Protein AF-N8WQL7-F1 (afdb_monomer_lite)

Sequence (227 aa):
MISFDLIHLNEQVYQLQEITFNGAIKVSMVDVALNEKRITVFLNEVLNGIYDTLKMTVQERYLLLIKYLEGQGQTLIATDSAIDYSGYYSIAELSRTSETSYCAVYQLTGYDAEFLEKRCTSIAEWIACMMAIQMEYVDGRLPERPTIDEPESYEERFIARLELIKAMPLTEFNEVYEDYIALSHGLQNVVYTMVSDNGIVLRGTDDAPCRFRPSTALSGIFKDLET

Organism: NCBI:txid1217675

Structure (mmCIF, N/CA/C/O backbone):
data_AF-N8WQL7-F1
#
_entry.id   AF-N8WQL7-F1
#
loop_
_atom_site.group_PDB
_atom_site.id
_atom_site.type_symbol
_atom_site.label_atom_id
_atom_site.label_alt_id
_atom_site.label_comp_id
_atom_site.label_asym_id
_atom_site.label_entity_id
_atom_site.label_seq_id
_atom_site.pdbx_PDB_ins_code
_atom_site.Cartn_x
_atom_site.Cartn_y
_atom_site.Cartn_z
_atom_site.occupancy
_atom_site.B_iso_or_equiv
_atom_site.auth_seq_id
_atom_site.auth_comp_id
_atom_site.auth_asym_id
_atom_site.auth_atom_id
_atom_site.pdbx_PDB_model_num
ATOM 1 N N . MET A 1 1 ? -16.970 7.931 25.243 1.00 68.25 1 MET A N 1
ATOM 2 C CA . MET A 1 1 ? -16.910 8.250 23.811 1.00 68.25 1 MET A CA 1
ATOM 3 C C . MET A 1 1 ? -15.547 8.838 23.562 1.00 68.25 1 MET A C 1
ATOM 5 O O . MET A 1 1 ? -15.209 9.833 24.198 1.00 68.25 1 MET A O 1
ATOM 9 N N . ILE A 1 2 ? -14.753 8.152 22.757 1.00 79.94 2 ILE A N 1
ATOM 10 C CA . ILE A 1 2 ? -13.401 8.574 22.403 1.00 79.94 2 ILE A CA 1
ATOM 11 C C . ILE A 1 2 ? -13.529 9.729 21.412 1.00 79.94 2 ILE A C 1
ATOM 13 O O . ILE A 1 2 ? -14.303 9.646 20.460 1.00 79.94 2 ILE A O 1
ATOM 17 N N . SER A 1 3 ? -12.814 10.820 21.669 1.00 83.88 3 SER A N 1
ATOM 18 C CA . SER A 1 3 ? -12.712 11.943 20.739 1.00 83.88 3 SER A CA 1
ATOM 19 C C . SER A 1 3 ? -11.371 11.858 20.031 1.00 83.88 3 SER A C 1
ATOM 21 O O . SER A 1 3 ? -10.357 11.624 20.683 1.00 83.88 3 SER A O 1
ATOM 23 N N . PHE A 1 4 ? -11.371 12.067 18.719 1.00 90.25 4 PHE A N 1
ATOM 24 C CA . PHE A 1 4 ? -10.160 12.091 17.905 1.00 90.25 4 PHE A CA 1
ATOM 25 C C . PHE A 1 4 ? -9.923 13.505 17.389 1.00 90.25 4 PHE A C 1
ATOM 27 O O . PHE A 1 4 ? -10.863 14.154 16.920 1.00 90.25 4 PHE A O 1
ATOM 34 N N . ASP A 1 5 ? -8.674 13.958 17.463 1.00 90.88 5 ASP A N 1
ATOM 35 C CA . ASP A 1 5 ? -8.253 15.223 16.869 1.00 90.88 5 ASP A CA 1
ATOM 36 C C . ASP A 1 5 ? -8.331 15.165 15.336 1.00 90.88 5 ASP A C 1
ATOM 38 O O . ASP A 1 5 ? -8.258 14.092 14.727 1.00 90.88 5 ASP A O 1
ATOM 42 N N . LEU A 1 6 ? -8.466 16.335 14.705 1.00 93.75 6 LEU A N 1
ATOM 43 C CA . LEU A 1 6 ? -8.397 16.454 13.250 1.00 93.75 6 LEU A CA 1
ATOM 44 C C . LEU A 1 6 ? -6.989 16.107 12.761 1.00 93.75 6 LEU A C 1
ATOM 46 O O . LEU A 1 6 ? -5.992 16.620 13.271 1.00 93.75 6 LEU A O 1
ATOM 50 N N . ILE A 1 7 ? -6.916 15.268 11.732 1.00 94.44 7 ILE A N 1
ATOM 51 C CA . ILE A 1 7 ? -5.654 14.864 11.115 1.00 94.44 7 ILE A CA 1
ATOM 52 C C . ILE A 1 7 ? -5.536 15.585 9.780 1.00 94.44 7 ILE A C 1
ATOM 54 O O . ILE A 1 7 ? -6.324 15.355 8.863 1.00 94.44 7 ILE A O 1
ATOM 58 N N . HIS A 1 8 ? -4.538 16.454 9.680 1.00 93.06 8 HIS A N 1
ATOM 59 C CA . HIS A 1 8 ? -4.234 17.206 8.471 1.00 93.06 8 HIS A CA 1
ATOM 60 C C . HIS A 1 8 ? -3.126 16.499 7.696 1.00 93.06 8 HIS A C 1
ATOM 62 O O . HIS A 1 8 ? -2.057 16.242 8.251 1.00 93.06 8 HIS A O 1
ATOM 68 N N . LEU A 1 9 ? -3.372 16.206 6.421 1.00 92.44 9 LEU A N 1
ATOM 69 C CA . LEU A 1 9 ? -2.352 15.678 5.526 1.00 92.44 9 LEU A CA 1
ATOM 70 C C . LEU A 1 9 ? -2.516 16.281 4.133 1.00 92.44 9 LEU A C 1
ATOM 72 O O . LEU A 1 9 ? -3.509 16.035 3.445 1.00 92.44 9 LEU A O 1
ATOM 76 N N . ASN A 1 10 ? -1.525 17.073 3.726 1.00 90.19 10 ASN A N 1
ATOM 77 C CA . ASN A 1 10 ? -1.613 17.960 2.568 1.00 90.19 10 ASN A CA 1
ATOM 78 C C . ASN A 1 10 ? -2.915 18.792 2.635 1.00 90.19 10 ASN A C 1
ATOM 80 O O . ASN A 1 10 ? -3.175 19.457 3.635 1.00 90.19 10 ASN A O 1
ATOM 84 N N . GLU A 1 11 ? -3.747 18.736 1.593 1.00 89.12 11 GLU A N 1
ATOM 85 C CA . GLU A 1 11 ? -5.027 19.452 1.507 1.00 89.12 11 GLU A CA 1
ATOM 86 C C . GLU A 1 11 ? -6.201 18.693 2.150 1.00 89.12 11 GLU A C 1
ATOM 88 O O . GLU A 1 11 ? -7.308 19.226 2.228 1.00 89.12 11 GLU A O 1
ATOM 93 N N . GLN A 1 12 ? -5.986 17.454 2.606 1.00 91.56 12 GLN A N 1
ATOM 94 C CA . GLN A 1 12 ? -7.038 16.622 3.186 1.00 91.56 12 GLN A CA 1
ATOM 95 C C . GLN A 1 12 ? -7.110 16.761 4.706 1.00 91.56 12 GLN A C 1
ATOM 97 O O . GLN A 1 12 ? -6.095 16.869 5.401 1.00 91.56 12 GLN A O 1
ATOM 102 N N . VAL A 1 13 ? -8.339 16.721 5.222 1.00 94.19 13 VAL A N 1
ATOM 103 C CA . VAL A 1 13 ? -8.630 16.783 6.657 1.00 94.19 13 VAL A CA 1
ATOM 104 C C . VAL A 1 13 ? -9.479 15.583 7.050 1.00 94.19 13 VAL A C 1
ATOM 106 O O . VAL A 1 13 ? -10.649 15.473 6.680 1.00 94.19 13 VAL A O 1
ATOM 109 N N . TYR A 1 14 ? -8.898 14.685 7.834 1.00 95.31 14 TYR A N 1
ATOM 110 C CA . TYR A 1 14 ? -9.568 13.481 8.302 1.00 95.31 14 TYR A CA 1
ATOM 111 C C . TYR A 1 14 ? -10.107 13.686 9.718 1.00 95.31 14 TYR A C 1
ATOM 113 O O . TYR A 1 14 ? -9.395 14.140 10.613 1.00 95.31 14 TYR A O 1
ATOM 121 N N . GLN A 1 15 ? -11.367 13.304 9.924 1.00 95.19 15 GLN A N 1
ATOM 122 C CA . GLN A 1 15 ? -11.997 13.219 11.238 1.00 95.19 15 GLN A CA 1
ATOM 123 C C . GLN A 1 15 ? -12.336 11.756 11.510 1.00 95.19 15 GLN A C 1
ATOM 125 O O . GLN A 1 15 ? -13.266 11.212 10.913 1.00 95.19 15 GLN A O 1
ATOM 130 N N . LEU A 1 16 ? -11.584 11.131 12.412 1.00 95.06 16 LEU A N 1
ATOM 131 C CA . LEU A 1 16 ? -11.853 9.764 12.851 1.00 95.06 16 LEU A CA 1
ATOM 132 C C . LEU A 1 16 ? -13.020 9.730 13.841 1.00 95.06 16 LEU A C 1
ATOM 134 O O . LEU A 1 16 ? -13.280 10.702 14.561 1.00 95.06 16 LEU A O 1
ATOM 138 N N . GLN A 1 17 ? -13.698 8.587 13.887 1.00 93.31 17 GLN A N 1
ATOM 139 C CA . GLN A 1 17 ? -14.764 8.290 14.838 1.00 93.31 17 GLN A CA 1
ATOM 140 C C . GLN A 1 17 ? -14.535 6.944 15.510 1.00 93.31 17 GLN A C 1
ATOM 142 O O . GLN A 1 17 ? -13.926 6.045 14.935 1.00 93.31 17 GLN A O 1
ATOM 147 N N . GLU A 1 18 ? -15.043 6.806 16.734 1.00 92.00 18 GLU A N 1
ATOM 148 C CA . GLU A 1 18 ? -14.962 5.558 17.487 1.00 92.00 18 GLU A CA 1
ATOM 149 C C . GLU A 1 18 ? -15.685 4.440 16.727 1.00 92.00 18 GLU A C 1
ATOM 151 O O . GLU A 1 18 ? -16.844 4.590 16.331 1.00 92.00 18 GLU A O 1
ATOM 156 N N . ILE A 1 19 ? -14.994 3.315 16.516 1.00 91.88 19 ILE A N 1
ATOM 157 C CA . ILE A 1 19 ? -15.570 2.179 15.802 1.00 91.88 19 ILE A CA 1
ATOM 158 C C . ILE A 1 19 ? -16.807 1.655 16.540 1.00 91.88 19 ILE A C 1
ATOM 160 O O . ILE A 1 19 ? -16.814 1.461 17.757 1.00 91.88 19 ILE A O 1
ATOM 164 N N . THR A 1 20 ? -17.877 1.394 15.793 1.00 91.81 20 THR A N 1
ATOM 165 C CA . THR A 1 20 ? -19.091 0.803 16.365 1.00 91.81 20 THR A CA 1
ATOM 166 C C . THR A 1 20 ? -18.912 -0.695 16.612 1.00 91.81 20 THR A C 1
ATOM 168 O O . THR A 1 20 ? -18.085 -1.347 15.978 1.00 91.81 20 THR A O 1
ATOM 171 N N . PHE A 1 21 ? -19.757 -1.285 17.462 1.00 89.62 21 PHE A N 1
ATOM 172 C CA . PHE A 1 21 ? -19.799 -2.741 17.651 1.00 89.62 21 PHE A CA 1
ATOM 173 C C . PHE A 1 21 ? -19.983 -3.504 16.326 1.00 89.62 21 PHE A C 1
ATOM 175 O O . PHE A 1 21 ? -19.289 -4.481 16.066 1.00 89.62 21 PHE A O 1
ATOM 182 N N . ASN A 1 22 ? -20.885 -3.032 15.458 1.00 91.81 22 ASN A N 1
ATOM 183 C CA . ASN A 1 22 ? -21.108 -3.642 14.146 1.00 91.81 22 ASN A CA 1
ATOM 184 C C . ASN A 1 22 ? -19.887 -3.485 13.223 1.00 91.81 22 ASN A C 1
ATOM 186 O O . ASN A 1 22 ? -19.546 -4.412 12.494 1.00 91.81 22 ASN A O 1
ATOM 190 N N . GLY A 1 23 ? -19.212 -2.333 13.277 1.00 92.50 23 GLY A N 1
ATOM 191 C CA . GLY A 1 23 ? -17.964 -2.109 12.551 1.00 92.50 23 GLY A CA 1
ATOM 192 C C . GLY A 1 23 ? -16.857 -3.056 13.007 1.00 92.50 23 GLY A C 1
ATOM 193 O O . GLY A 1 23 ? -16.220 -3.702 12.180 1.00 92.50 23 GLY A O 1
ATOM 194 N N . ALA A 1 24 ? -16.699 -3.227 14.321 1.00 91.44 24 ALA A N 1
ATOM 195 C CA . ALA A 1 24 ? -15.749 -4.171 14.896 1.00 91.44 24 ALA A CA 1
ATOM 196 C C . ALA A 1 24 ? -16.019 -5.617 14.439 1.00 91.44 24 ALA A C 1
ATOM 198 O O . ALA A 1 24 ? -15.082 -6.293 14.025 1.00 91.44 24 ALA A O 1
ATOM 199 N N . ILE A 1 25 ? -17.286 -6.064 14.392 1.00 91.00 25 ILE A N 1
ATOM 200 C CA . ILE A 1 25 ? -17.644 -7.384 13.831 1.00 91.00 25 ILE A CA 1
ATOM 201 C C . ILE A 1 25 ? -17.158 -7.516 12.384 1.00 91.00 25 ILE A C 1
ATOM 203 O O . ILE A 1 25 ? -16.520 -8.511 12.044 1.00 91.00 25 ILE A O 1
ATOM 207 N N . LYS A 1 26 ? -17.437 -6.525 11.526 1.00 93.75 26 LYS A N 1
ATOM 208 C CA . LYS A 1 26 ? -17.026 -6.572 10.113 1.00 93.75 26 LYS A CA 1
ATOM 209 C C . LYS A 1 26 ? -15.5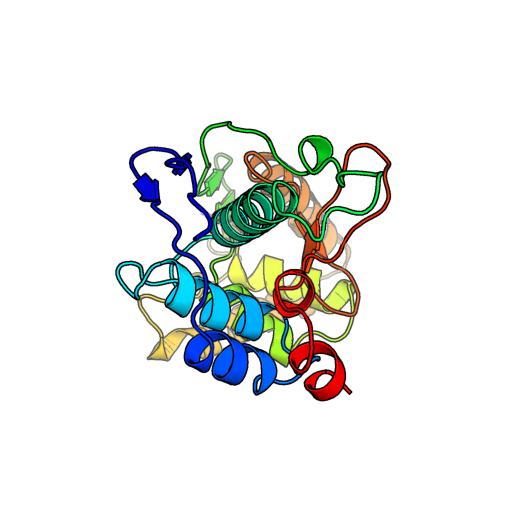12 -6.692 9.965 1.00 93.75 26 LYS A C 1
ATOM 211 O O . LYS A 1 26 ? -15.058 -7.459 9.122 1.00 93.75 26 LYS A O 1
ATOM 216 N N . VAL A 1 27 ? -14.749 -5.955 10.776 1.00 93.31 27 VAL A N 1
ATOM 217 C CA . VAL A 1 27 ? -13.280 -6.015 10.782 1.00 93.31 27 VAL A CA 1
ATOM 218 C C . VAL A 1 27 ? -12.800 -7.402 11.214 1.00 93.31 27 VAL A C 1
ATOM 220 O O . VAL A 1 27 ? -11.981 -7.997 10.515 1.00 93.31 27 VAL A O 1
ATOM 223 N N . SER A 1 28 ? -13.340 -7.948 12.308 1.00 88.88 28 SER A N 1
ATOM 224 C CA . SER A 1 28 ? -12.965 -9.276 12.817 1.00 88.88 28 SER A CA 1
ATOM 225 C C . SER A 1 28 ? -13.307 -10.417 11.852 1.00 88.88 28 SER A C 1
ATOM 227 O O . SER A 1 28 ? -12.601 -11.418 11.826 1.00 88.88 28 SER A O 1
ATOM 229 N N . MET A 1 29 ? -14.355 -10.274 11.032 1.00 91.50 29 MET A N 1
ATOM 230 C CA . MET A 1 29 ? -14.748 -11.282 10.036 1.00 91.50 29 MET A CA 1
ATOM 231 C C . MET A 1 29 ? -13.808 -11.373 8.824 1.00 91.50 29 MET A C 1
ATOM 233 O O . MET A 1 29 ? -13.910 -12.324 8.046 1.00 91.50 29 MET A O 1
ATOM 237 N N . VAL A 1 30 ? -12.927 -10.394 8.608 1.00 93.19 30 VAL A N 1
ATOM 238 C CA . VAL A 1 30 ? -11.920 -10.483 7.544 1.00 93.19 30 VAL A CA 1
ATOM 239 C C . VAL A 1 30 ? -10.828 -11.455 7.983 1.00 93.19 30 VAL A C 1
ATOM 241 O O . VAL A 1 30 ? -10.384 -11.390 9.122 1.00 93.19 30 VAL A O 1
ATOM 244 N N . ASP A 1 31 ? -10.354 -12.317 7.086 1.00 91.56 31 ASP A N 1
ATOM 245 C CA . ASP A 1 31 ? -9.261 -13.264 7.352 1.00 91.56 31 ASP A CA 1
ATOM 246 C C . ASP A 1 31 ? -8.027 -12.578 7.985 1.00 91.56 31 ASP A C 1
ATOM 248 O O . ASP A 1 31 ? -7.638 -11.483 7.572 1.00 91.56 31 ASP A O 1
ATOM 252 N N . VAL A 1 32 ? -7.420 -13.213 8.997 1.00 87.06 32 VAL A N 1
ATOM 253 C CA . VAL A 1 32 ? -6.206 -12.741 9.696 1.00 87.06 32 VAL A CA 1
ATOM 254 C C . VAL A 1 32 ? -5.001 -12.594 8.773 1.00 87.06 32 VAL A C 1
ATOM 256 O O . VAL A 1 32 ? -4.139 -11.755 9.039 1.00 87.06 32 VAL A O 1
ATOM 259 N N . ALA A 1 33 ? -4.952 -13.375 7.695 1.00 89.94 33 ALA A N 1
ATOM 260 C CA . ALA A 1 33 ? -3.914 -13.293 6.679 1.00 89.94 33 ALA A CA 1
ATOM 261 C C . ALA A 1 33 ? -4.081 -12.074 5.755 1.00 89.94 33 ALA A C 1
ATOM 263 O O . ALA A 1 33 ? -3.139 -11.725 5.052 1.00 89.94 33 ALA A O 1
ATOM 264 N N . LEU A 1 34 ? -5.254 -11.423 5.760 1.00 94.00 34 LEU A N 1
ATOM 265 C CA . LEU A 1 34 ? -5.575 -10.281 4.901 1.00 94.00 34 LEU A CA 1
ATOM 266 C C . LEU A 1 34 ? -5.583 -8.961 5.694 1.00 94.00 34 LEU A C 1
ATOM 268 O O . LEU A 1 34 ? -6.627 -8.328 5.893 1.00 94.00 34 LEU A O 1
ATOM 272 N N . ASN A 1 35 ? -4.417 -8.561 6.199 1.00 95.12 35 ASN A N 1
ATOM 273 C CA . ASN A 1 35 ? -4.228 -7.344 6.980 1.00 95.12 35 ASN A CA 1
ATOM 274 C C . ASN A 1 35 ? -4.533 -6.061 6.192 1.00 95.12 35 ASN A C 1
ATOM 276 O O . ASN A 1 35 ? -5.187 -5.172 6.733 1.00 95.12 35 ASN A O 1
ATOM 280 N N . GLU A 1 36 ? -4.119 -5.951 4.932 1.00 97.56 36 GLU A N 1
ATOM 281 C CA . GLU A 1 36 ? -4.424 -4.780 4.103 1.00 97.56 36 GLU A CA 1
ATOM 282 C C . GLU A 1 36 ? -5.927 -4.646 3.893 1.00 97.56 36 GLU A C 1
ATOM 284 O O . GLU A 1 36 ? -6.483 -3.561 4.070 1.00 97.56 36 GLU A O 1
ATOM 289 N N . LYS A 1 37 ? -6.619 -5.762 3.646 1.00 97.31 37 LYS A N 1
ATOM 290 C CA . LYS A 1 37 ? -8.085 -5.760 3.566 1.00 97.31 37 LYS A CA 1
ATOM 291 C C . LYS A 1 37 ? -8.734 -5.381 4.898 1.00 97.31 37 LYS A C 1
ATOM 293 O O . LYS A 1 37 ? -9.717 -4.637 4.917 1.00 97.31 37 LYS A O 1
ATOM 298 N N . ARG A 1 38 ? -8.194 -5.857 6.025 1.00 95.94 38 ARG A N 1
ATOM 299 C CA . ARG A 1 38 ? -8.648 -5.455 7.368 1.00 95.94 38 ARG A CA 1
ATOM 300 C C . ARG A 1 38 ? -8.508 -3.953 7.574 1.00 95.94 38 ARG A C 1
ATOM 302 O O . ARG A 1 38 ? -9.438 -3.346 8.095 1.00 95.94 38 ARG A O 1
ATOM 309 N N . ILE A 1 39 ? -7.389 -3.356 7.157 1.00 97.38 39 ILE A N 1
ATOM 310 C CA . ILE A 1 39 ? -7.161 -1.907 7.251 1.00 97.38 39 ILE A CA 1
ATOM 311 C C . ILE A 1 39 ? -8.210 -1.153 6.432 1.00 97.38 39 ILE A C 1
ATOM 313 O O . ILE A 1 39 ? -8.807 -0.213 6.945 1.00 97.38 39 ILE A O 1
ATOM 317 N N . THR A 1 40 ? -8.507 -1.589 5.206 1.00 97.75 40 THR A N 1
ATOM 318 C CA . THR A 1 40 ? -9.560 -0.978 4.375 1.00 97.75 40 THR A CA 1
ATOM 319 C C . THR A 1 40 ? -10.927 -1.032 5.055 1.00 97.75 40 THR A C 1
ATOM 321 O O . THR A 1 40 ? -11.594 -0.005 5.185 1.00 97.75 40 THR A O 1
ATOM 324 N N . VAL A 1 41 ? -11.348 -2.211 5.532 1.00 97.00 41 VAL A N 1
ATOM 325 C CA . VAL A 1 41 ? -12.640 -2.371 6.224 1.00 97.00 41 VAL A CA 1
ATOM 326 C C . VAL A 1 41 ? -12.688 -1.510 7.482 1.00 97.00 41 VAL A C 1
ATOM 328 O O . VAL A 1 41 ? -13.675 -0.818 7.707 1.00 97.00 41 VAL A O 1
ATOM 331 N N . PHE A 1 42 ? -11.613 -1.495 8.266 1.00 96.81 42 PHE A N 1
ATOM 332 C CA . PHE A 1 42 ? -11.507 -0.671 9.463 1.00 96.81 42 PHE A CA 1
ATOM 333 C C . PHE A 1 42 ? -11.640 0.822 9.151 1.00 96.81 42 PHE A C 1
ATOM 335 O O . PHE A 1 42 ? -12.482 1.496 9.743 1.00 96.81 42 PHE A O 1
ATOM 342 N N . LEU A 1 43 ? -10.857 1.330 8.194 1.00 97.81 43 LEU A N 1
ATOM 343 C CA . LEU A 1 43 ? -10.875 2.741 7.809 1.00 97.81 43 LEU A CA 1
ATOM 344 C C . LEU A 1 43 ? -12.238 3.166 7.263 1.00 97.81 43 LEU A C 1
ATOM 346 O O . LEU A 1 43 ? -12.699 4.255 7.592 1.00 97.81 43 LEU A O 1
ATOM 350 N N . ASN A 1 44 ? -12.925 2.301 6.512 1.00 97.00 44 ASN A N 1
ATOM 351 C CA . ASN A 1 44 ? -14.289 2.573 6.055 1.00 97.00 44 ASN A CA 1
ATOM 352 C C . ASN A 1 44 ? -15.265 2.789 7.222 1.00 97.00 44 ASN A C 1
ATOM 354 O O . ASN A 1 44 ? -16.125 3.666 7.134 1.00 97.00 44 ASN A O 1
ATOM 358 N N . GLU A 1 45 ? -15.123 2.035 8.318 1.00 95.44 45 GLU A N 1
ATOM 359 C CA . GLU A 1 45 ? -15.977 2.193 9.500 1.00 95.44 45 GLU A CA 1
ATOM 360 C C . GLU A 1 45 ? -15.627 3.450 10.311 1.00 95.44 45 GLU A C 1
ATOM 362 O O . GLU A 1 45 ? -16.537 4.138 10.762 1.00 95.44 45 GLU A O 1
ATOM 367 N N . VAL A 1 46 ? -14.342 3.788 10.483 1.00 95.44 46 VAL A N 1
ATOM 368 C CA . VAL A 1 46 ? -13.931 4.944 11.316 1.00 95.44 46 VAL A CA 1
ATOM 369 C C . VAL A 1 46 ? -13.950 6.288 10.579 1.00 95.44 46 VAL A C 1
ATOM 371 O O . VAL A 1 46 ? -13.919 7.335 11.223 1.00 95.44 46 VAL A O 1
ATOM 374 N N . LEU A 1 47 ? -14.025 6.275 9.243 1.00 95.81 47 LEU A N 1
ATOM 375 C CA . LEU A 1 47 ? -14.173 7.459 8.382 1.00 95.81 47 LEU A CA 1
ATOM 376 C C . LEU A 1 47 ? -15.604 7.642 7.840 1.00 95.81 47 LEU A C 1
ATOM 378 O O . LEU A 1 47 ? -15.832 8.499 6.983 1.00 95.81 47 LEU A O 1
ATOM 382 N N . ASN A 1 48 ? -16.570 6.834 8.294 1.00 87.69 48 ASN A N 1
ATOM 383 C CA . ASN A 1 48 ? -17.967 6.844 7.834 1.00 87.69 48 ASN A CA 1
ATOM 384 C C . ASN A 1 48 ? -18.158 6.698 6.314 1.00 87.69 48 ASN A C 1
ATOM 386 O O . ASN A 1 48 ? -19.126 7.218 5.757 1.00 87.69 48 ASN A O 1
ATOM 390 N N . GLY A 1 49 ? -17.233 6.031 5.621 1.00 83.75 49 GLY A N 1
ATOM 391 C CA . GLY A 1 49 ? -17.300 5.851 4.168 1.00 83.75 49 GLY A CA 1
ATOM 392 C C . GLY A 1 49 ? -17.268 7.149 3.348 1.00 83.75 49 GLY A C 1
ATOM 393 O O . GLY A 1 49 ? -17.660 7.132 2.185 1.00 83.75 49 GLY A O 1
ATOM 394 N N . ILE A 1 50 ? -16.827 8.271 3.931 1.00 88.50 50 ILE A N 1
ATOM 395 C CA . ILE A 1 50 ? -16.694 9.557 3.219 1.00 88.50 50 ILE A CA 1
ATOM 396 C C . ILE A 1 50 ? -15.573 9.487 2.172 1.00 88.50 50 ILE A C 1
ATOM 398 O O . ILE A 1 50 ? -15.650 10.130 1.126 1.00 88.50 50 ILE A O 1
ATOM 402 N N . TYR A 1 51 ? -14.538 8.699 2.459 1.00 93.31 51 TYR A N 1
ATOM 403 C CA . TYR A 1 51 ? -13.343 8.560 1.638 1.00 93.31 51 TYR A CA 1
ATOM 404 C C . TYR A 1 51 ? -13.294 7.186 0.975 1.00 93.31 51 TYR A C 1
ATOM 406 O O . TYR A 1 51 ? -13.637 6.176 1.590 1.00 93.31 51 TYR A O 1
ATOM 414 N N . ASP A 1 52 ? -12.803 7.147 -0.263 1.00 95.06 52 ASP A N 1
ATOM 415 C CA . ASP A 1 52 ? -12.469 5.897 -0.940 1.00 95.06 52 ASP A CA 1
ATOM 416 C C . ASP A 1 52 ? -11.127 5.371 -0.412 1.00 95.06 52 ASP A C 1
ATOM 418 O O . ASP A 1 52 ? -10.049 5.763 -0.867 1.00 95.06 52 ASP A O 1
ATOM 422 N N . THR A 1 53 ? -11.199 4.488 0.584 1.00 96.75 53 THR A N 1
ATOM 423 C CA . THR A 1 53 ? -10.029 3.928 1.279 1.00 96.75 53 THR A CA 1
ATOM 424 C C . THR A 1 53 ? -9.134 3.066 0.391 1.00 96.75 53 THR A C 1
ATOM 426 O O . THR A 1 53 ? -7.968 2.862 0.734 1.00 96.75 53 THR A O 1
ATOM 429 N N . LEU A 1 54 ? -9.630 2.605 -0.763 1.00 97.31 54 LEU A N 1
ATOM 430 C CA . LEU A 1 54 ? -8.831 1.881 -1.750 1.00 97.31 54 LEU A CA 1
ATOM 431 C C . LEU A 1 54 ? -7.969 2.827 -2.595 1.00 97.31 54 LEU A C 1
ATOM 433 O O . LEU A 1 54 ? -6.885 2.428 -3.015 1.00 97.31 54 LEU A O 1
ATOM 437 N N . LYS A 1 55 ? -8.399 4.080 -2.800 1.00 96.62 55 LYS A N 1
ATOM 438 C CA . LYS A 1 55 ? -7.614 5.119 -3.498 1.00 96.62 55 LYS A CA 1
ATOM 439 C C . LYS A 1 55 ? -6.606 5.838 -2.605 1.00 96.62 55 LYS A C 1
ATOM 441 O O . LYS A 1 55 ? -5.693 6.488 -3.113 1.00 96.62 55 LYS A O 1
ATOM 446 N N . MET A 1 56 ? -6.762 5.742 -1.287 1.00 96.81 56 MET A N 1
ATOM 447 C CA . MET A 1 56 ? -5.796 6.296 -0.337 1.00 96.81 56 MET A CA 1
ATOM 448 C C . MET A 1 56 ? -4.450 5.586 -0.472 1.00 96.81 56 MET A C 1
ATOM 450 O O . MET A 1 56 ? -4.398 4.372 -0.670 1.00 96.81 56 MET A O 1
ATOM 454 N N . THR A 1 57 ? -3.358 6.329 -0.325 1.00 97.06 57 THR A N 1
ATOM 455 C CA . THR A 1 57 ? -2.018 5.745 -0.265 1.00 97.06 57 THR A CA 1
ATOM 456 C C . THR A 1 57 ? -1.874 4.849 0.964 1.00 97.06 57 THR A C 1
ATOM 458 O O . THR A 1 57 ? -2.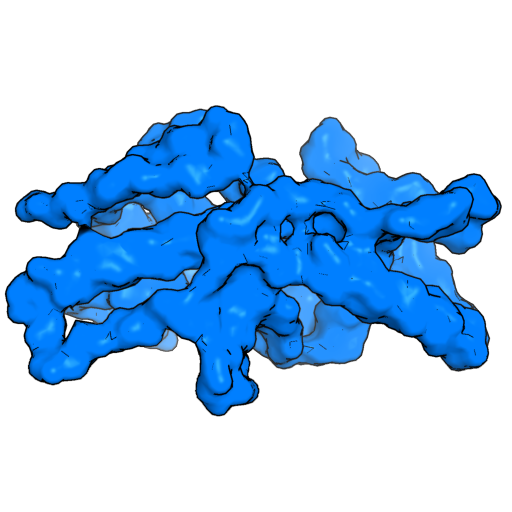526 5.042 1.992 1.00 97.06 57 THR A O 1
ATOM 461 N N . VAL A 1 58 ? -0.975 3.873 0.890 1.00 97.12 58 VAL A N 1
ATOM 462 C CA . VAL A 1 58 ? -0.610 3.034 2.037 1.00 97.12 58 VAL A CA 1
ATOM 463 C C . VAL A 1 58 ? -0.162 3.896 3.224 1.00 97.12 58 VAL A C 1
ATOM 465 O O . VAL A 1 58 ? -0.556 3.629 4.357 1.00 97.12 58 VAL A O 1
ATOM 468 N N . GLN A 1 59 ? 0.584 4.975 2.972 1.00 95.75 59 GLN A N 1
ATOM 469 C CA . GLN A 1 59 ? 1.051 5.866 4.034 1.00 95.75 59 GLN A CA 1
ATOM 470 C C . GLN A 1 59 ? -0.082 6.616 4.735 1.00 95.75 59 GLN A C 1
ATOM 472 O O . GLN A 1 59 ? -0.107 6.667 5.963 1.00 95.75 59 GLN A O 1
ATOM 477 N N . GLU A 1 60 ? -1.050 7.134 3.975 1.00 96.12 60 GLU A N 1
ATOM 478 C CA . GLU A 1 60 ? -2.278 7.723 4.524 1.00 96.12 60 GLU A CA 1
ATOM 479 C C . GLU A 1 60 ? -3.002 6.733 5.437 1.00 96.12 60 GLU A C 1
ATOM 481 O O . GLU A 1 60 ? -3.323 7.046 6.584 1.00 96.12 60 GLU A O 1
ATOM 486 N N . ARG A 1 61 ? -3.224 5.513 4.939 1.00 97.38 61 ARG A N 1
ATOM 487 C CA . ARG A 1 61 ? -3.972 4.467 5.646 1.00 97.38 61 ARG A CA 1
ATOM 488 C C . ARG A 1 61 ? -3.308 4.102 6.976 1.00 97.38 61 ARG A C 1
ATOM 490 O O . ARG A 1 61 ? -3.990 4.008 7.998 1.00 97.38 61 ARG A O 1
ATOM 497 N N . TYR A 1 62 ? -1.985 3.952 6.985 1.00 96.44 62 TYR A N 1
ATOM 498 C CA . TYR A 1 62 ? -1.235 3.644 8.201 1.00 96.44 62 TYR A CA 1
ATOM 499 C C . TYR A 1 62 ? -1.146 4.815 9.179 1.00 96.44 62 TYR A C 1
ATOM 501 O O . TYR A 1 62 ? -1.291 4.585 10.379 1.00 96.44 62 TYR A O 1
ATOM 509 N N . LEU A 1 63 ? -0.977 6.055 8.704 1.00 95.50 63 LEU A N 1
ATOM 510 C CA . LEU A 1 63 ? -1.023 7.234 9.573 1.00 95.50 63 LEU A CA 1
ATOM 511 C C . LEU A 1 63 ? -2.356 7.295 10.329 1.00 95.50 63 LEU A C 1
ATOM 513 O O . LEU A 1 63 ? -2.370 7.484 11.544 1.00 95.50 63 LEU A O 1
ATOM 517 N N . LEU A 1 64 ? -3.475 7.101 9.625 1.00 95.88 64 LEU A N 1
ATOM 518 C CA . LEU A 1 64 ? -4.802 7.121 10.239 1.00 95.88 64 LEU A CA 1
ATOM 519 C C . LEU A 1 64 ? -4.992 5.994 11.257 1.00 95.88 64 LEU A C 1
ATOM 521 O O . LEU A 1 64 ? -5.553 6.231 12.326 1.00 95.88 64 LEU A O 1
ATOM 525 N N . LEU A 1 65 ? -4.493 4.790 10.964 1.00 95.25 65 LEU A N 1
ATOM 526 C CA . LEU A 1 65 ? -4.518 3.682 11.918 1.00 95.25 65 LEU A CA 1
ATOM 527 C C . LEU A 1 65 ? -3.697 4.003 13.176 1.00 95.25 65 LEU A C 1
ATOM 529 O O . LEU A 1 65 ? -4.183 3.794 14.285 1.00 95.25 65 LEU A O 1
ATOM 533 N N . ILE A 1 66 ? -2.486 4.548 13.025 1.00 92.12 66 ILE A N 1
ATOM 534 C CA . ILE A 1 66 ? -1.649 4.964 14.160 1.00 92.12 66 ILE A CA 1
ATOM 535 C C . ILE A 1 66 ? -2.371 6.018 15.004 1.00 92.12 66 ILE A C 1
ATOM 537 O O . ILE A 1 66 ? -2.495 5.853 16.216 1.00 92.12 66 ILE A O 1
ATOM 541 N N . LYS A 1 67 ? -2.902 7.067 14.370 1.00 92.19 67 LYS A N 1
ATOM 542 C CA . LYS A 1 67 ? -3.619 8.154 15.053 1.00 92.19 67 LYS A CA 1
ATOM 543 C C . LYS A 1 67 ? -4.860 7.658 15.791 1.00 92.19 67 LYS A C 1
ATOM 545 O O . LYS A 1 67 ? -5.169 8.139 16.880 1.00 92.19 67 LYS A O 1
ATOM 550 N N . TYR A 1 68 ? -5.546 6.661 15.237 1.00 92.50 68 TYR A N 1
ATOM 551 C CA . TYR A 1 68 ? -6.642 5.999 15.931 1.00 92.50 68 TYR A CA 1
ATOM 552 C C . TYR A 1 68 ? -6.160 5.270 17.198 1.00 92.50 68 TYR A C 1
ATOM 554 O O . TYR A 1 68 ? -6.750 5.421 18.268 1.00 92.50 68 TYR A O 1
ATOM 562 N N . LEU A 1 69 ? -5.078 4.491 17.100 1.00 88.00 69 LEU A N 1
ATOM 563 C CA . LEU A 1 69 ? -4.514 3.757 18.238 1.00 88.00 69 LEU A CA 1
ATOM 564 C C . LEU A 1 69 ? -4.003 4.705 19.338 1.00 88.00 69 LEU A C 1
ATOM 566 O O . LEU A 1 69 ? -4.238 4.448 20.519 1.00 88.00 69 LEU A O 1
ATOM 570 N N . GLU A 1 70 ? -3.377 5.825 18.962 1.00 86.94 70 GLU A N 1
ATOM 571 C CA . GLU A 1 70 ? -2.989 6.903 19.884 1.00 86.94 70 GLU A CA 1
ATOM 572 C C . GLU A 1 70 ? -4.204 7.457 20.648 1.00 86.94 70 GLU A C 1
ATOM 574 O O . GLU A 1 70 ? -4.163 7.580 21.874 1.00 86.94 70 GLU A O 1
ATOM 579 N N . GLY A 1 71 ? -5.310 7.735 19.946 1.00 85.31 71 GLY A N 1
ATOM 580 C CA . GLY A 1 71 ? -6.547 8.233 20.556 1.00 85.31 71 GLY A CA 1
ATOM 581 C C . GLY A 1 71 ? -7.201 7.236 21.521 1.00 85.31 71 GLY A C 1
ATOM 582 O O . GLY A 1 71 ? -7.746 7.631 22.552 1.00 85.31 71 GLY A O 1
ATOM 583 N N . GLN A 1 72 ? -7.103 5.929 21.247 1.00 78.06 72 GLN A N 1
ATOM 584 C CA . GLN A 1 72 ? -7.590 4.896 22.170 1.00 78.06 72 GLN A CA 1
ATOM 585 C C . GLN A 1 72 ? -6.728 4.749 23.427 1.00 78.06 72 GLN A C 1
ATOM 587 O O . GLN A 1 72 ? -7.269 4.487 24.506 1.00 78.06 72 GLN A O 1
ATOM 592 N N . GLY A 1 73 ? -5.411 4.948 23.316 1.00 59.69 73 GLY A N 1
ATOM 593 C CA . GLY A 1 73 ? -4.467 4.893 24.437 1.00 59.69 73 GLY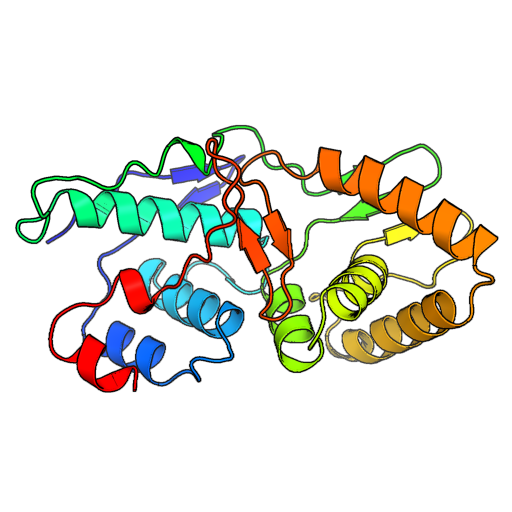 A CA 1
ATOM 594 C C . GLY A 1 73 ? -4.730 5.929 25.539 1.00 59.69 73 GLY A C 1
ATOM 595 O O . GLY A 1 73 ? -4.197 5.798 26.634 1.00 59.69 73 GLY A O 1
ATOM 596 N N . GLN A 1 74 ? -5.587 6.922 25.291 1.00 52.81 74 GLN A N 1
ATOM 597 C CA . GLN A 1 74 ? -6.032 7.901 26.290 1.00 52.81 74 GLN A CA 1
ATOM 598 C C . GLN A 1 74 ? -7.252 7.434 27.116 1.00 52.81 74 GLN A C 1
ATOM 600 O O . GLN A 1 74 ? -7.794 8.199 27.915 1.00 52.81 74 GLN A O 1
ATOM 605 N N . THR A 1 75 ? -7.714 6.190 26.942 1.00 51.00 75 THR A N 1
ATOM 606 C CA . THR A 1 75 ? -8.866 5.624 27.670 1.00 51.00 75 THR A CA 1
ATOM 607 C C . THR A 1 75 ? -8.459 4.696 28.821 1.00 51.00 75 THR A C 1
ATOM 609 O O . THR A 1 75 ? -7.334 4.216 28.879 1.00 51.00 75 THR A O 1
ATOM 612 N N . LEU A 1 76 ? -9.394 4.406 29.742 1.00 41.84 76 LEU A N 1
ATOM 613 C CA . LEU A 1 76 ? -9.229 3.612 30.984 1.00 41.84 76 LEU A CA 1
ATOM 614 C C . LEU A 1 76 ? -8.611 2.196 30.837 1.00 41.84 76 LEU A C 1
ATOM 616 O O . LEU A 1 76 ? -8.391 1.536 31.849 1.00 41.84 76 LEU A O 1
ATOM 620 N N . ILE A 1 77 ? -8.362 1.717 29.614 1.00 46.00 77 ILE A N 1
ATOM 621 C CA . ILE A 1 77 ? -7.702 0.434 29.303 1.00 46.00 77 ILE A CA 1
ATOM 622 C C . ILE A 1 77 ? -6.182 0.627 29.099 1.00 46.00 77 ILE A C 1
ATOM 624 O O . ILE A 1 77 ? -5.454 -0.338 28.877 1.00 46.00 77 ILE A O 1
ATOM 628 N N . ALA A 1 78 ? -5.676 1.860 29.209 1.00 46.38 78 ALA A N 1
ATOM 629 C CA . ALA A 1 78 ? -4.251 2.147 29.242 1.00 46.38 78 ALA A CA 1
ATOM 630 C C . ALA A 1 78 ? -3.609 1.464 30.458 1.00 46.38 78 ALA A C 1
ATOM 632 O O . ALA A 1 78 ? -3.679 1.945 31.586 1.00 46.38 78 ALA A O 1
ATOM 633 N N . THR A 1 79 ? -2.985 0.310 30.232 1.00 42.59 79 THR A N 1
ATOM 634 C CA . THR A 1 79 ? -1.922 -0.183 31.109 1.00 42.59 79 THR A CA 1
ATOM 635 C C . THR A 1 79 ? -0.854 0.905 31.246 1.00 42.59 79 THR A C 1
ATOM 637 O O . THR A 1 79 ? -0.622 1.626 30.279 1.00 42.59 79 THR A O 1
ATOM 640 N N . ASP A 1 80 ? -0.194 0.993 32.407 1.00 41.34 80 ASP A N 1
ATOM 641 C CA . ASP A 1 80 ? 0.770 2.036 32.841 1.00 41.34 80 ASP A CA 1
ATOM 642 C C . ASP A 1 80 ? 1.960 2.346 31.891 1.00 41.34 80 ASP A C 1
ATOM 644 O O . ASP A 1 80 ? 2.835 3.146 32.213 1.00 41.34 80 ASP A O 1
ATOM 648 N N . SER A 1 81 ? 2.000 1.760 30.698 1.00 47.16 81 SER A N 1
ATOM 649 C CA . SER A 1 81 ? 2.852 2.148 29.579 1.00 47.16 81 SER A CA 1
ATOM 650 C C . SER A 1 81 ? 1.978 2.500 28.371 1.00 47.16 81 SER A C 1
ATOM 652 O O . SER A 1 81 ? 1.635 1.627 27.568 1.00 47.16 81 SER A O 1
ATOM 654 N N . ALA A 1 82 ? 1.609 3.775 28.234 1.00 57.41 82 ALA A N 1
ATOM 655 C CA . ALA A 1 82 ? 1.112 4.297 26.966 1.00 57.41 82 ALA A CA 1
ATOM 656 C C . ALA A 1 82 ? 2.147 3.970 25.875 1.00 57.41 82 ALA A C 1
ATOM 658 O O . ALA A 1 82 ? 3.314 4.341 26.002 1.00 57.41 82 ALA A O 1
ATOM 659 N N . ILE A 1 83 ? 1.743 3.211 24.854 1.00 67.00 83 ILE A N 1
ATOM 660 C CA . ILE A 1 83 ? 2.624 2.878 23.733 1.00 67.00 83 ILE A CA 1
ATOM 661 C C . ILE A 1 83 ? 2.899 4.179 22.978 1.00 67.00 83 ILE A C 1
ATOM 663 O O . ILE A 1 83 ? 1.967 4.824 22.498 1.00 67.00 83 ILE A O 1
ATOM 667 N N . ASP A 1 84 ? 4.168 4.573 22.909 1.00 76.31 84 ASP A N 1
ATOM 668 C CA . ASP A 1 84 ? 4.592 5.744 22.150 1.00 76.31 84 ASP A CA 1
ATOM 669 C C . ASP A 1 84 ? 4.673 5.391 20.661 1.00 76.31 84 ASP A C 1
ATOM 671 O O . ASP A 1 84 ? 5.538 4.629 20.227 1.00 76.31 84 ASP A O 1
ATOM 675 N N . TYR A 1 85 ? 3.746 5.940 19.879 1.00 83.12 85 TYR A N 1
ATOM 676 C CA . TYR A 1 85 ? 3.700 5.751 18.432 1.00 83.12 85 TYR A CA 1
ATOM 677 C C . TYR A 1 85 ? 4.401 6.870 17.653 1.00 83.12 85 TYR A C 1
ATOM 679 O O . TYR A 1 85 ? 4.511 6.770 16.429 1.00 83.12 85 TYR A O 1
ATOM 687 N N . SER A 1 86 ? 4.905 7.912 18.326 1.00 84.06 86 SER A N 1
ATOM 688 C CA . SER A 1 86 ? 5.510 9.082 17.672 1.00 84.06 86 SER A CA 1
ATOM 689 C C . SER A 1 86 ? 6.735 8.735 16.822 1.00 84.06 86 SER A C 1
ATOM 691 O O . SER A 1 86 ? 7.023 9.422 15.847 1.00 84.06 86 SER A O 1
ATOM 693 N N . GLY A 1 87 ? 7.415 7.626 17.128 1.00 86.12 87 GLY A N 1
ATOM 694 C CA . GLY A 1 87 ? 8.541 7.119 16.343 1.00 86.12 87 GLY A CA 1
ATOM 695 C C . GLY A 1 87 ? 8.172 6.473 15.000 1.00 86.12 87 GLY A C 1
ATOM 696 O O . GLY A 1 87 ? 9.079 6.131 14.247 1.00 86.12 87 GLY A O 1
ATOM 697 N N . TYR A 1 88 ? 6.885 6.282 14.691 1.00 87.25 88 TYR A N 1
ATOM 698 C CA . TYR A 1 88 ? 6.432 5.581 13.479 1.00 87.25 88 TYR A CA 1
ATOM 699 C C . TYR A 1 88 ? 5.919 6.502 12.368 1.00 87.25 88 TYR A C 1
ATOM 701 O O . TYR A 1 88 ? 5.620 6.019 11.274 1.00 87.25 88 TYR A O 1
ATOM 709 N N . TYR A 1 89 ? 5.806 7.808 12.621 1.00 90.25 89 TYR A N 1
ATOM 710 C CA . TYR A 1 89 ? 5.343 8.769 11.624 1.00 90.25 89 TYR A CA 1
ATOM 711 C C . TYR A 1 89 ? 6.075 10.107 11.712 1.00 90.25 89 TYR A C 1
ATOM 713 O O . TYR A 1 89 ? 6.606 10.504 12.744 1.00 90.25 89 TYR A O 1
ATOM 721 N N . SER A 1 90 ? 6.040 10.831 10.602 1.00 86.12 90 SER A N 1
ATOM 722 C CA . SER A 1 90 ? 6.446 12.219 10.458 1.00 86.12 90 SER A CA 1
ATOM 723 C C . SER A 1 90 ? 5.272 12.987 9.855 1.00 86.12 90 SER A C 1
ATOM 725 O O . SER A 1 90 ? 4.617 12.513 8.931 1.00 86.12 90 SER A O 1
ATOM 727 N N . ILE A 1 91 ? 4.974 14.181 10.367 1.00 74.00 91 ILE A N 1
ATOM 728 C CA . ILE A 1 91 ? 3.934 15.049 9.790 1.00 74.00 91 ILE A CA 1
ATOM 729 C C . ILE A 1 91 ? 4.589 15.941 8.725 1.00 74.00 91 ILE A C 1
ATOM 731 O O . ILE A 1 91 ? 4.619 17.164 8.846 1.00 74.00 91 ILE A O 1
ATOM 735 N N . ALA A 1 92 ? 5.194 15.309 7.719 1.00 81.62 92 ALA A N 1
ATOM 736 C CA . ALA A 1 92 ? 5.677 15.984 6.520 1.00 81.62 92 ALA A CA 1
ATOM 737 C C . ALA A 1 92 ? 4.619 15.917 5.407 1.00 81.62 92 ALA A C 1
ATOM 739 O O . ALA A 1 92 ? 3.619 15.204 5.516 1.00 81.62 92 ALA A O 1
ATOM 740 N N . GLU A 1 93 ? 4.839 16.661 4.324 1.00 88.75 93 GLU A N 1
ATOM 741 C CA . GLU A 1 93 ? 3.977 16.579 3.146 1.00 88.75 93 GLU A CA 1
ATOM 742 C C . GLU A 1 93 ? 4.087 15.198 2.486 1.00 88.75 93 GLU A C 1
ATOM 744 O O . GLU A 1 93 ? 5.178 14.673 2.240 1.00 88.75 93 GLU A O 1
ATOM 749 N N . LEU A 1 94 ? 2.934 14.605 2.179 1.00 92.44 94 LEU A N 1
ATOM 750 C CA . LEU A 1 94 ? 2.861 13.340 1.467 1.00 92.44 94 LEU A CA 1
ATOM 751 C C . LEU A 1 94 ? 3.200 13.564 -0.007 1.00 92.44 94 LEU A C 1
ATOM 753 O O . LEU A 1 94 ? 2.403 14.129 -0.763 1.00 92.44 94 LEU A O 1
ATOM 757 N N . SER A 1 95 ? 4.340 13.035 -0.438 1.00 93.25 95 SER A N 1
ATOM 758 C CA . SER A 1 95 ? 4.683 12.943 -1.856 1.00 93.25 95 SER A CA 1
ATOM 759 C C . SER A 1 95 ? 3.965 11.754 -2.493 1.00 93.25 95 SER A C 1
ATOM 761 O O . SER A 1 95 ? 4.059 10.627 -2.004 1.00 93.25 95 SER A O 1
ATOM 763 N N . ARG A 1 96 ? 3.244 11.995 -3.596 1.00 93.81 96 ARG A N 1
ATOM 764 C CA . ARG A 1 96 ? 2.565 10.937 -4.374 1.00 93.81 96 ARG A CA 1
ATOM 765 C C . ARG A 1 96 ? 3.495 10.226 -5.357 1.00 93.81 96 ARG A C 1
ATOM 767 O O . ARG A 1 96 ? 3.247 9.068 -5.690 1.00 93.81 96 ARG A O 1
ATOM 774 N N . THR A 1 97 ? 4.556 10.913 -5.768 1.00 96.19 97 THR A N 1
ATOM 775 C CA . THR A 1 97 ? 5.530 10.453 -6.756 1.00 96.19 97 THR A CA 1
ATOM 776 C C . THR A 1 97 ? 6.920 10.950 -6.368 1.00 96.19 97 THR A C 1
ATOM 778 O O . THR A 1 97 ? 7.055 12.028 -5.785 1.00 96.19 97 THR A O 1
ATOM 781 N N . SER A 1 98 ? 7.938 10.156 -6.682 1.00 96.94 98 SER A N 1
ATOM 782 C CA . SER A 1 98 ? 9.348 10.537 -6.663 1.00 96.94 98 SER A CA 1
ATOM 783 C C . SER A 1 98 ? 9.927 10.231 -8.039 1.00 96.94 98 SER A C 1
ATOM 785 O O . SER A 1 98 ? 9.691 9.144 -8.565 1.00 96.94 98 SER A O 1
ATOM 787 N N . GLU A 1 99 ? 10.639 11.178 -8.646 1.00 96.62 99 GLU A N 1
ATOM 788 C CA . GLU A 1 99 ? 11.055 11.078 -10.047 1.00 96.62 99 GLU A CA 1
ATOM 789 C C . GLU A 1 99 ? 12.461 11.628 -10.310 1.00 96.62 99 GLU A C 1
ATOM 791 O O . GLU A 1 99 ? 12.963 12.515 -9.616 1.00 96.62 99 GLU A O 1
ATOM 796 N N . THR A 1 100 ? 13.086 11.086 -11.351 1.00 95.31 100 THR A N 1
ATOM 797 C CA . THR A 1 100 ? 14.256 11.633 -12.040 1.00 95.31 100 THR A CA 1
ATOM 798 C C . THR A 1 100 ? 13.849 12.096 -13.443 1.00 95.31 100 THR A C 1
ATOM 800 O O . THR A 1 100 ? 12.678 12.084 -13.811 1.00 95.31 100 THR A O 1
ATOM 803 N N . SER A 1 101 ? 14.817 12.472 -14.282 1.00 95.06 101 SER A N 1
ATOM 804 C CA . SER A 1 101 ? 14.550 12.810 -15.684 1.00 95.06 101 SER A CA 1
ATOM 805 C C . SER A 1 101 ? 14.119 11.623 -16.561 1.00 95.06 101 SER A C 1
ATOM 807 O O . SER A 1 101 ? 13.727 11.852 -17.704 1.00 95.06 101 SER A O 1
ATOM 809 N N . TYR A 1 102 ? 14.225 10.378 -16.082 1.00 94.19 102 TYR A N 1
ATOM 810 C CA . TYR A 1 102 ? 13.973 9.175 -16.891 1.00 94.19 102 TYR A CA 1
ATOM 811 C C . TYR A 1 102 ? 13.147 8.085 -16.194 1.00 94.19 102 TYR A C 1
ATOM 813 O O . TYR A 1 102 ? 12.677 7.178 -16.882 1.00 94.19 102 TYR A O 1
ATOM 821 N N . CYS A 1 103 ? 12.960 8.162 -14.874 1.00 95.56 103 CYS A N 1
ATOM 822 C CA . CYS A 1 103 ? 12.225 7.175 -14.085 1.00 95.56 103 CYS A CA 1
ATOM 823 C C . CYS A 1 103 ? 11.366 7.864 -13.020 1.00 95.56 103 CYS A C 1
ATOM 825 O O . CYS A 1 103 ? 11.797 8.846 -12.418 1.00 95.56 103 CYS A O 1
ATOM 827 N N . ALA A 1 104 ? 10.189 7.315 -12.739 1.00 96.88 104 ALA A N 1
ATOM 828 C CA . ALA A 1 104 ? 9.319 7.726 -11.646 1.00 96.88 104 ALA A CA 1
ATOM 829 C C . ALA A 1 104 ? 8.857 6.515 -10.826 1.00 96.88 104 ALA A C 1
ATOM 831 O O . ALA A 1 104 ? 8.691 5.414 -11.352 1.00 96.88 104 ALA A O 1
ATOM 832 N N . VAL A 1 105 ? 8.634 6.725 -9.530 1.00 97.62 105 VAL A N 1
ATOM 833 C CA . VAL A 1 105 ? 8.014 5.761 -8.615 1.00 97.62 105 VAL A CA 1
ATOM 834 C C . VAL A 1 105 ? 6.814 6.423 -7.950 1.00 97.62 105 VAL A C 1
ATOM 836 O O . VAL A 1 105 ? 6.927 7.507 -7.376 1.00 97.62 105 VAL A O 1
ATOM 839 N N . TYR A 1 106 ? 5.664 5.756 -8.015 1.00 97.19 106 TYR A N 1
ATOM 840 C CA . TYR A 1 106 ? 4.400 6.211 -7.434 1.00 97.19 106 TYR A CA 1
ATOM 841 C C . TYR A 1 106 ? 4.112 5.511 -6.102 1.00 97.19 106 TYR A C 1
ATOM 843 O O . TYR A 1 106 ? 4.508 4.365 -5.891 1.00 97.19 106 TYR A O 1
ATOM 851 N N . GLN A 1 107 ? 3.393 6.176 -5.197 1.00 96.25 107 GLN A N 1
ATOM 852 C CA . GLN A 1 107 ? 2.904 5.551 -3.961 1.00 96.25 107 GLN A CA 1
ATOM 853 C C . GLN A 1 107 ? 1.990 4.355 -4.254 1.00 96.25 107 GLN A C 1
ATOM 855 O O . GLN A 1 107 ? 1.155 4.418 -5.154 1.00 96.25 107 GLN A O 1
ATOM 860 N N . LEU A 1 108 ? 2.090 3.307 -3.431 1.00 96.81 108 LEU A N 1
ATOM 861 C CA . LEU A 1 108 ? 1.064 2.265 -3.390 1.00 96.81 108 LEU A CA 1
ATOM 862 C C . LEU A 1 108 ? -0.229 2.828 -2.805 1.00 96.81 108 LEU A C 1
ATOM 864 O O . LEU A 1 108 ? -0.210 3.555 -1.808 1.00 96.81 108 LEU A O 1
ATOM 868 N N . THR A 1 109 ? -1.347 2.422 -3.384 1.00 97.56 109 THR A N 1
ATOM 869 C CA . THR A 1 109 ? -2.698 2.658 -2.876 1.00 97.56 109 THR A CA 1
ATOM 870 C C . THR A 1 109 ? -3.202 1.475 -2.046 1.00 97.56 109 THR A C 1
ATOM 872 O O . THR A 1 109 ? -2.591 0.405 -2.015 1.00 97.56 109 THR A O 1
ATOM 875 N N . GLY A 1 110 ? -4.336 1.647 -1.362 1.00 97.88 110 GLY A N 1
ATOM 876 C CA . GLY A 1 110 ? -5.012 0.558 -0.659 1.00 97.88 110 GLY A CA 1
ATOM 877 C C . GLY A 1 110 ? -5.422 -0.584 -1.587 1.00 97.88 110 GLY A C 1
ATOM 878 O O . GLY A 1 110 ? -5.298 -1.748 -1.211 1.00 97.88 110 GLY A O 1
ATOM 879 N N . TYR A 1 111 ? -5.826 -0.265 -2.818 1.00 97.81 111 TYR A N 1
ATOM 880 C CA . TYR A 1 111 ? -6.117 -1.262 -3.843 1.00 97.81 111 TYR A CA 1
ATOM 881 C C . TYR A 1 111 ? -4.883 -2.085 -4.207 1.00 97.81 111 TYR A C 1
ATOM 883 O O . TYR A 1 111 ? -4.949 -3.314 -4.219 1.00 97.81 111 TYR A O 1
ATOM 891 N N . ASP A 1 112 ? -3.751 -1.418 -4.441 1.00 97.81 112 ASP A N 1
ATOM 892 C CA . ASP A 1 112 ? -2.493 -2.093 -4.760 1.00 97.81 112 ASP A CA 1
ATOM 893 C C . ASP A 1 112 ? -2.068 -3.018 -3.611 1.00 97.81 112 ASP A C 1
ATOM 895 O O . ASP A 1 112 ? -1.732 -4.181 -3.828 1.00 97.81 112 ASP A O 1
ATOM 899 N N . ALA A 1 113 ? -2.144 -2.531 -2.370 1.00 97.75 113 ALA A N 1
ATOM 900 C CA . ALA A 1 113 ? -1.762 -3.291 -1.185 1.00 97.75 113 ALA A CA 1
ATOM 901 C C . ALA A 1 113 ? -2.621 -4.556 -0.998 1.00 97.75 113 ALA A C 1
ATOM 903 O O . ALA A 1 113 ? -2.082 -5.644 -0.794 1.00 97.75 113 ALA A O 1
ATOM 904 N N . GLU A 1 114 ? -3.946 -4.451 -1.152 1.00 97.50 114 GLU A N 1
ATOM 905 C CA . GLU A 1 114 ? -4.848 -5.611 -1.120 1.00 97.50 114 GLU A CA 1
ATOM 906 C C . GLU A 1 114 ? -4.644 -6.575 -2.295 1.00 97.50 114 GLU A C 1
ATOM 908 O O . GLU A 1 114 ? -4.853 -7.787 -2.161 1.00 97.50 114 GLU A O 1
ATOM 913 N N . PHE A 1 115 ? -4.288 -6.049 -3.468 1.00 97.12 115 PHE A N 1
ATOM 914 C CA . PHE A 1 115 ? -4.010 -6.855 -4.650 1.00 97.12 115 PHE A CA 1
ATOM 915 C C . PHE A 1 115 ? -2.743 -7.700 -4.460 1.00 97.12 115 PHE A C 1
ATOM 917 O O . PHE A 1 115 ? -2.749 -8.890 -4.801 1.00 97.12 115 PHE A O 1
ATOM 924 N N . LEU A 1 116 ? -1.695 -7.098 -3.889 1.00 96.94 116 LEU A N 1
ATOM 925 C CA . LEU A 1 116 ? -0.418 -7.741 -3.582 1.00 96.94 116 LEU A CA 1
ATOM 926 C C . LEU A 1 116 ? -0.523 -8.746 -2.434 1.00 96.94 116 LEU A C 1
ATOM 928 O O . LEU A 1 116 ? 0.017 -9.844 -2.540 1.00 96.94 116 LEU A O 1
ATOM 932 N N . GLU A 1 117 ? -1.260 -8.417 -1.372 1.00 95.75 117 GLU A N 1
ATOM 933 C CA . GLU A 1 117 ? -1.401 -9.272 -0.186 1.00 95.75 117 GLU A CA 1
ATOM 934 C C . GLU A 1 117 ? -1.927 -10.677 -0.509 1.00 95.75 117 GLU A C 1
ATOM 936 O O . GLU A 1 117 ? -1.536 -11.657 0.117 1.00 95.75 117 GLU A O 1
ATOM 941 N N . LYS A 1 118 ? -2.770 -10.800 -1.536 1.00 92.88 118 LYS A N 1
ATOM 942 C CA . LYS A 1 118 ? -3.322 -12.089 -1.983 1.00 92.88 118 LYS A CA 1
ATOM 943 C C . LYS A 1 118 ? -2.358 -12.916 -2.839 1.00 92.88 118 LYS A C 1
ATOM 945 O O . LYS A 1 118 ? -2.673 -14.063 -3.148 1.00 92.88 118 LYS A O 1
ATOM 950 N N . ARG A 1 119 ? -1.253 -12.326 -3.302 1.00 92.06 119 ARG A N 1
ATOM 951 C CA . ARG A 1 119 ? -0.367 -12.896 -4.334 1.00 92.06 119 ARG A CA 1
ATOM 952 C C . ARG A 1 119 ? 1.065 -13.102 -3.855 1.00 92.06 119 ARG A C 1
ATOM 954 O O . ARG A 1 119 ? 1.723 -14.010 -4.346 1.00 92.06 119 ARG A O 1
ATOM 961 N N . CYS A 1 120 ? 1.540 -12.279 -2.927 1.00 94.19 120 CYS A N 1
ATOM 962 C CA . CYS A 1 120 ? 2.924 -12.294 -2.474 1.00 94.19 120 CYS A CA 1
ATOM 963 C C . CYS A 1 120 ? 3.078 -13.095 -1.176 1.00 94.19 120 CYS A C 1
ATOM 965 O O . CYS A 1 120 ? 2.393 -12.835 -0.190 1.00 94.19 120 CYS A O 1
ATOM 967 N N . THR A 1 121 ? 4.028 -14.027 -1.165 1.00 91.38 121 THR A N 1
ATOM 968 C CA . THR A 1 121 ? 4.321 -14.928 -0.036 1.00 91.38 121 THR A CA 1
ATOM 969 C C . THR A 1 121 ? 5.740 -14.778 0.514 1.00 91.38 121 THR A C 1
ATOM 971 O O . THR A 1 121 ? 6.070 -15.353 1.549 1.00 91.38 121 THR A O 1
ATOM 974 N N . SER A 1 122 ? 6.589 -14.004 -0.164 1.00 94.19 122 SER A N 1
ATOM 975 C CA . SER A 1 122 ? 7.969 -13.740 0.245 1.00 94.19 122 SER A CA 1
ATOM 976 C C . SER A 1 122 ? 8.360 -12.286 0.016 1.00 94.19 122 SER A C 1
ATOM 978 O O . SER A 1 122 ? 7.807 -11.613 -0.856 1.00 94.19 122 SER A O 1
ATOM 980 N N . ILE A 1 123 ? 9.364 -11.806 0.754 1.00 93.69 123 ILE A N 1
ATOM 981 C CA . ILE A 1 123 ? 9.933 -10.459 0.558 1.00 93.69 123 ILE A CA 1
ATOM 982 C C . ILE A 1 123 ? 10.326 -10.205 -0.909 1.00 93.69 123 ILE A C 1
ATOM 984 O O . ILE A 1 123 ? 10.061 -9.126 -1.435 1.00 93.69 123 ILE A O 1
ATOM 988 N N . ALA A 1 124 ? 10.922 -11.191 -1.586 1.00 92.50 124 ALA A N 1
ATOM 989 C CA . ALA A 1 124 ? 11.343 -11.049 -2.980 1.00 92.50 124 ALA A CA 1
ATOM 990 C C . ALA A 1 124 ? 10.151 -10.844 -3.933 1.00 92.50 124 ALA A C 1
ATOM 992 O O . ALA A 1 124 ? 10.209 -9.988 -4.816 1.00 92.50 124 ALA A O 1
ATOM 993 N N . GLU A 1 125 ? 9.057 -11.585 -3.729 1.00 94.69 125 GLU A N 1
ATOM 994 C CA . GLU A 1 125 ? 7.819 -11.405 -4.498 1.00 94.69 125 GLU A CA 1
ATOM 995 C C . GLU A 1 125 ? 7.189 -10.040 -4.232 1.00 94.69 125 GLU A C 1
ATOM 997 O O . GLU A 1 125 ? 6.773 -9.371 -5.174 1.00 94.69 125 GLU A O 1
ATOM 1002 N N . TRP A 1 126 ? 7.167 -9.595 -2.973 1.00 96.31 126 TRP A N 1
ATOM 1003 C CA . TRP A 1 126 ? 6.691 -8.258 -2.627 1.00 96.31 126 TRP A CA 1
ATOM 1004 C C . TRP A 1 126 ? 7.465 -7.175 -3.375 1.00 96.31 126 TRP A C 1
ATOM 1006 O O . TRP A 1 126 ? 6.846 -6.344 -4.030 1.00 96.31 126 TRP A O 1
ATOM 1016 N N . ILE A 1 127 ? 8.798 -7.222 -3.346 1.00 95.44 127 ILE A N 1
ATOM 1017 C CA . ILE A 1 127 ? 9.649 -6.247 -4.039 1.00 95.44 127 ILE A CA 1
ATOM 1018 C C . ILE A 1 127 ? 9.374 -6.253 -5.549 1.00 95.44 127 ILE A C 1
ATOM 1020 O O . ILE A 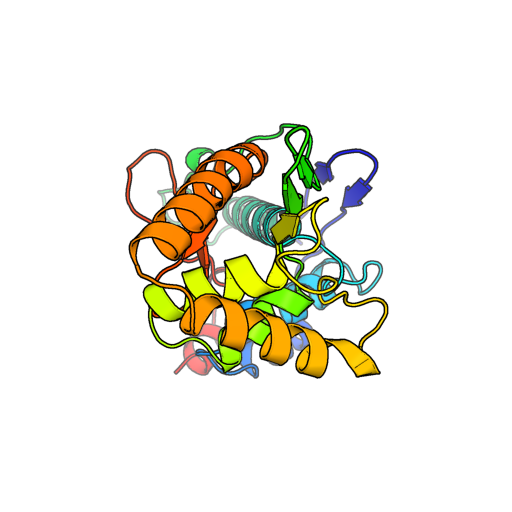1 127 ? 9.072 -5.204 -6.116 1.00 95.44 127 ILE A O 1
ATOM 1024 N N . ALA A 1 128 ? 9.417 -7.419 -6.202 1.00 95.69 128 ALA A N 1
ATOM 1025 C CA . ALA A 1 128 ? 9.221 -7.509 -7.651 1.00 95.69 128 ALA A CA 1
ATOM 1026 C C . ALA A 1 128 ? 7.822 -7.032 -8.083 1.00 95.69 128 ALA A C 1
ATOM 1028 O O . ALA A 1 128 ? 7.679 -6.300 -9.065 1.00 95.69 128 ALA A O 1
ATOM 1029 N N . CYS A 1 129 ? 6.782 -7.400 -7.333 1.00 97.31 129 CYS A N 1
ATOM 1030 C CA . CYS A 1 129 ? 5.419 -6.976 -7.625 1.00 97.31 129 CYS A CA 1
ATOM 1031 C C . CYS A 1 129 ? 5.198 -5.481 -7.334 1.00 97.31 129 CYS A C 1
ATOM 1033 O O . CYS A 1 129 ? 4.473 -4.817 -8.072 1.00 97.31 129 CYS A O 1
ATOM 1035 N N . MET A 1 130 ? 5.849 -4.922 -6.310 1.00 97.38 130 MET A N 1
ATOM 1036 C CA . MET A 1 130 ? 5.833 -3.482 -6.040 1.00 97.38 130 MET A CA 1
ATOM 1037 C C . MET A 1 130 ? 6.514 -2.690 -7.158 1.00 97.38 130 MET A C 1
ATOM 1039 O O . MET A 1 130 ? 5.936 -1.723 -7.648 1.00 97.38 130 MET A O 1
ATOM 1043 N N . MET A 1 131 ? 7.675 -3.136 -7.649 1.00 97.25 131 MET A N 1
ATOM 1044 C CA . MET A 1 131 ? 8.317 -2.548 -8.833 1.00 97.25 131 MET A CA 1
ATOM 1045 C C . MET A 1 131 ? 7.374 -2.579 -10.048 1.00 97.25 131 MET A C 1
ATOM 1047 O O . MET A 1 131 ? 7.188 -1.567 -10.733 1.00 97.25 131 MET A O 1
ATOM 1051 N N . ALA A 1 132 ? 6.694 -3.712 -10.268 1.00 97.38 132 ALA A N 1
ATOM 1052 C CA . ALA A 1 132 ? 5.707 -3.857 -11.335 1.00 97.38 132 ALA A CA 1
ATOM 1053 C C . ALA A 1 132 ? 4.525 -2.884 -11.188 1.00 97.38 132 ALA A C 1
ATOM 1055 O O . ALA A 1 132 ? 4.038 -2.390 -12.198 1.00 97.38 132 ALA A O 1
ATOM 1056 N N . ILE A 1 133 ? 4.081 -2.552 -9.976 1.00 97.62 133 ILE A N 1
ATOM 1057 C CA . ILE A 1 133 ? 2.965 -1.616 -9.762 1.00 97.62 133 ILE A CA 1
ATOM 1058 C C . ILE A 1 133 ? 3.403 -0.154 -9.763 1.00 97.62 133 ILE A C 1
ATOM 1060 O O . ILE A 1 133 ? 2.612 0.695 -10.156 1.00 97.62 133 ILE A O 1
ATOM 1064 N N . GLN A 1 134 ? 4.611 0.165 -9.300 1.00 97.12 134 GLN A N 1
ATOM 1065 C CA . GLN A 1 134 ? 4.965 1.537 -8.928 1.00 97.12 134 GLN A CA 1
ATOM 1066 C C . GLN A 1 134 ? 5.862 2.260 -9.927 1.00 97.12 134 GLN A C 1
ATOM 1068 O O . GLN A 1 134 ? 5.831 3.486 -9.942 1.00 97.12 134 GLN A O 1
ATOM 1073 N N . MET A 1 135 ? 6.677 1.554 -10.716 1.00 96.88 135 MET A N 1
ATOM 1074 C CA . MET A 1 135 ? 7.692 2.203 -11.558 1.00 96.88 135 MET A CA 1
ATOM 1075 C C . MET A 1 135 ? 7.144 2.687 -12.902 1.00 96.88 135 MET A C 1
ATOM 1077 O O . MET A 1 135 ? 6.287 2.047 -13.507 1.00 96.88 135 MET A O 1
ATOM 1081 N N . GLU A 1 136 ? 7.713 3.749 -13.445 1.00 95.81 136 GLU A N 1
ATOM 1082 C CA . GLU A 1 136 ? 7.466 4.196 -14.813 1.00 95.81 136 GLU A CA 1
ATOM 1083 C C . GLU A 1 136 ? 8.759 4.733 -15.419 1.00 95.81 136 GLU A C 1
ATOM 1085 O O . GLU A 1 136 ? 9.512 5.430 -14.745 1.00 95.81 136 GLU A O 1
ATOM 1090 N N . TYR A 1 137 ? 9.026 4.394 -16.680 1.00 94.19 137 TYR A N 1
ATOM 1091 C CA . TYR A 1 137 ? 10.219 4.834 -17.399 1.00 94.19 137 TYR A CA 1
ATOM 1092 C C . TYR A 1 137 ? 9.828 5.594 -18.661 1.00 94.19 137 TYR A C 1
ATOM 1094 O O . TYR A 1 137 ? 8.983 5.141 -19.432 1.00 94.19 137 TYR A O 1
ATOM 1102 N N . VAL A 1 138 ? 10.511 6.711 -18.913 1.00 91.81 138 VAL A N 1
ATOM 1103 C CA . VAL A 1 138 ? 10.264 7.568 -20.086 1.00 91.81 138 VAL A CA 1
ATOM 1104 C C . VAL A 1 138 ? 10.584 6.849 -21.402 1.00 91.81 138 VAL A C 1
ATOM 1106 O O . VAL A 1 138 ? 9.956 7.115 -22.424 1.00 91.81 138 VAL A O 1
ATOM 1109 N N . ASP A 1 139 ? 11.550 5.928 -21.389 1.00 89.50 139 ASP A N 1
ATOM 1110 C CA . ASP A 1 139 ? 11.951 5.148 -22.566 1.00 89.50 139 ASP A CA 1
ATOM 1111 C C . ASP A 1 139 ? 11.011 3.968 -22.880 1.00 89.50 139 ASP A C 1
ATOM 1113 O O . ASP A 1 139 ? 11.207 3.280 -23.883 1.00 89.50 139 ASP A O 1
ATOM 1117 N N . GLY A 1 140 ? 9.990 3.737 -22.048 1.00 84.81 140 GLY A N 1
ATOM 1118 C CA . GLY A 1 140 ? 9.011 2.672 -22.243 1.00 84.81 140 GLY A CA 1
ATOM 1119 C C . GLY A 1 140 ? 9.549 1.259 -22.010 1.00 84.81 140 GLY A C 1
ATOM 1120 O O . GLY A 1 140 ? 8.905 0.302 -22.440 1.00 84.81 140 GLY A O 1
ATOM 1121 N N . ARG A 1 141 ? 10.698 1.087 -21.331 1.00 87.25 141 ARG A N 1
ATOM 1122 C CA . ARG A 1 141 ? 11.230 -0.255 -21.004 1.00 87.25 141 ARG A CA 1
ATOM 1123 C C . ARG A 1 141 ? 10.281 -1.094 -20.145 1.00 87.25 141 ARG A C 1
ATOM 1125 O O . ARG A 1 141 ? 10.338 -2.319 -20.176 1.00 87.25 141 ARG A O 1
ATOM 1132 N N . LEU A 1 142 ? 9.398 -0.433 -19.395 1.00 89.81 142 LEU A N 1
ATOM 1133 C CA . LEU A 1 142 ? 8.240 -1.050 -18.763 1.00 89.81 142 LEU A CA 1
ATOM 1134 C C . LEU A 1 142 ? 6.964 -0.518 -19.441 1.00 89.81 142 LEU A C 1
ATOM 1136 O O . LEU A 1 142 ? 6.861 0.694 -19.636 1.00 89.81 142 LEU A O 1
ATOM 1140 N N . PRO A 1 143 ? 5.988 -1.389 -19.766 1.00 90.88 143 PRO A N 1
ATOM 1141 C CA . PRO A 1 143 ? 4.657 -0.994 -20.226 1.00 90.88 143 PRO A CA 1
ATOM 1142 C C . PRO A 1 143 ? 3.961 -0.020 -19.275 1.00 90.88 143 PRO A C 1
ATOM 1144 O O . PRO A 1 143 ? 4.388 0.155 -18.139 1.00 90.88 143 PRO A O 1
ATOM 1147 N N . GLU A 1 144 ? 2.838 0.559 -19.693 1.00 92.38 144 GLU A N 1
ATOM 1148 C CA . GLU A 1 144 ? 2.041 1.452 -18.845 1.00 92.38 144 GLU A CA 1
ATOM 1149 C C . GLU A 1 144 ? 1.685 0.815 -17.489 1.00 92.38 144 GLU A C 1
ATOM 1151 O O . GLU A 1 144 ? 1.357 -0.372 -17.388 1.00 92.38 144 GLU A O 1
ATOM 1156 N N . ARG A 1 145 ? 1.766 1.621 -16.428 1.00 94.62 145 ARG A N 1
ATOM 1157 C CA . ARG A 1 145 ? 1.521 1.200 -15.049 1.00 94.62 145 ARG A CA 1
ATOM 1158 C C . ARG A 1 145 ? 0.052 0.776 -14.843 1.00 94.62 145 ARG A C 1
ATOM 1160 O O . ARG A 1 145 ? -0.854 1.393 -15.412 1.00 94.62 145 ARG A O 1
ATOM 1167 N N . PRO A 1 146 ? -0.233 -0.248 -14.015 1.00 96.00 146 PRO A N 1
ATOM 1168 C CA . PRO A 1 146 ? -1.603 -0.516 -13.590 1.00 96.00 146 PRO A CA 1
ATOM 1169 C C . PRO A 1 146 ? -2.118 0.624 -12.691 1.00 96.00 146 PRO A C 1
ATOM 1171 O O . PRO A 1 146 ? -1.393 1.124 -11.829 1.00 96.00 146 PRO A O 1
ATOM 1174 N N . THR A 1 147 ? -3.370 1.046 -12.885 1.00 93.44 147 THR A N 1
ATOM 1175 C CA . THR A 1 147 ? -4.016 2.104 -12.091 1.00 93.44 147 THR A CA 1
ATOM 1176 C C . THR A 1 147 ? -5.430 1.700 -11.689 1.00 93.44 147 THR A C 1
ATOM 1178 O O . THR A 1 147 ? -6.152 1.085 -12.472 1.00 93.44 147 THR A O 1
ATOM 1181 N N . ILE A 1 148 ? -5.837 2.049 -10.465 1.00 92.19 148 ILE A N 1
ATOM 1182 C CA . ILE A 1 148 ? -7.178 1.760 -9.933 1.00 92.19 148 ILE A CA 1
ATOM 1183 C C . ILE A 1 148 ? -8.295 2.431 -10.748 1.00 92.19 148 ILE A C 1
ATOM 1185 O O . ILE A 1 148 ? -9.429 1.960 -10.744 1.00 92.19 148 ILE A O 1
ATOM 1189 N N . ASP A 1 149 ? -7.986 3.510 -11.468 1.00 93.00 149 ASP A N 1
ATOM 1190 C CA . ASP A 1 149 ? -8.955 4.189 -12.332 1.00 93.00 149 ASP A CA 1
ATOM 1191 C C . ASP A 1 149 ? -9.277 3.383 -13.606 1.00 93.00 149 ASP A C 1
ATOM 1193 O O . ASP A 1 149 ? -10.281 3.650 -14.265 1.00 93.00 149 ASP A O 1
ATOM 1197 N N . GLU A 1 150 ? -8.480 2.353 -13.913 1.00 93.69 150 GLU A N 1
ATOM 1198 C CA . GLU A 1 150 ? -8.656 1.452 -15.057 1.00 93.69 150 GLU A CA 1
ATOM 1199 C C . GLU A 1 150 ? -8.655 -0.024 -14.598 1.00 93.69 150 GLU A C 1
ATOM 1201 O O . GLU A 1 150 ? -7.770 -0.809 -14.963 1.00 93.69 150 GLU A O 1
ATOM 1206 N N . PRO A 1 151 ? -9.646 -0.430 -13.776 1.00 91.19 151 PRO A N 1
ATOM 1207 C CA . PRO A 1 151 ? -9.635 -1.719 -13.083 1.00 91.19 151 PRO A CA 1
ATOM 1208 C C . PRO A 1 151 ? -9.716 -2.920 -14.036 1.00 91.19 151 PRO A C 1
ATOM 1210 O O . PRO A 1 151 ? -9.138 -3.964 -13.746 1.00 91.19 151 PRO A O 1
ATOM 1213 N N . GLU A 1 152 ? -10.381 -2.761 -15.184 1.00 93.88 152 GLU A N 1
ATOM 1214 C CA . GLU A 1 152 ? -10.533 -3.791 -16.227 1.00 93.88 152 GLU A CA 1
ATOM 1215 C C . GLU A 1 152 ? -9.173 -4.234 -16.803 1.00 93.88 152 GLU A C 1
ATOM 1217 O O . GLU A 1 152 ? -8.977 -5.407 -17.106 1.00 93.88 152 GLU A O 1
ATOM 1222 N N . SER A 1 153 ? -8.213 -3.307 -16.914 1.00 94.94 153 SER A N 1
ATOM 1223 C CA . SER A 1 153 ? -6.866 -3.555 -17.453 1.00 94.94 153 SER A CA 1
ATOM 1224 C C . SER A 1 153 ? -5.788 -3.715 -16.380 1.00 94.94 153 SER A C 1
ATOM 1226 O O . SER A 1 153 ? -4.626 -3.968 -16.703 1.00 94.94 153 SER A O 1
ATOM 1228 N N . TYR A 1 154 ? -6.138 -3.547 -15.101 1.00 96.56 154 TYR A N 1
ATOM 1229 C CA . TYR A 1 154 ? -5.170 -3.506 -14.005 1.00 96.56 154 TYR A CA 1
ATOM 1230 C C . TYR A 1 154 ? -4.340 -4.793 -13.929 1.00 96.56 154 TYR A C 1
ATOM 1232 O O . TYR A 1 154 ? -3.110 -4.749 -13.930 1.00 96.56 154 TYR A O 1
ATOM 1240 N N . GLU A 1 155 ? -5.008 -5.949 -13.873 1.00 96.38 155 GLU A N 1
ATOM 1241 C CA . GLU A 1 155 ? -4.331 -7.238 -13.706 1.00 96.38 155 GLU A CA 1
ATOM 1242 C C . GLU A 1 155 ? -3.509 -7.617 -14.944 1.00 96.38 155 GLU A C 1
ATOM 1244 O O . GLU A 1 155 ? -2.384 -8.092 -14.804 1.00 96.38 155 GLU A O 1
ATOM 1249 N N . GLU A 1 156 ? -4.016 -7.336 -16.147 1.00 96.00 156 GLU A N 1
ATOM 1250 C CA . GLU A 1 156 ? -3.288 -7.573 -17.398 1.00 96.00 156 GLU A CA 1
ATOM 1251 C C . GLU A 1 156 ? -1.982 -6.767 -17.451 1.00 96.00 156 GLU A C 1
ATOM 1253 O O . GLU A 1 156 ? -0.911 -7.333 -17.690 1.00 96.00 156 GLU A O 1
ATOM 1258 N N . ARG A 1 157 ? -2.041 -5.459 -17.158 1.00 96.25 157 ARG A N 1
ATOM 1259 C CA . ARG A 1 157 ? -0.851 -4.593 -17.123 1.00 96.25 157 ARG A CA 1
ATOM 1260 C C . ARG A 1 157 ? 0.135 -5.017 -16.046 1.00 96.25 157 ARG A C 1
ATOM 1262 O O . ARG A 1 157 ? 1.341 -5.039 -16.293 1.00 96.25 157 ARG A O 1
ATOM 1269 N N . PHE A 1 158 ? -0.366 -5.373 -14.864 1.00 97.56 158 PHE A N 1
ATOM 1270 C CA . PHE A 1 158 ? 0.462 -5.893 -13.783 1.00 97.56 158 PHE A CA 1
ATOM 1271 C C . PHE A 1 158 ? 1.228 -7.148 -14.217 1.00 97.56 158 PHE A C 1
ATOM 1273 O O . PHE A 1 158 ? 2.450 -7.190 -14.071 1.00 97.56 158 PHE A O 1
ATOM 1280 N N . ILE A 1 159 ? 0.538 -8.142 -14.788 1.00 96.81 159 ILE A N 1
ATOM 1281 C CA . ILE A 1 159 ? 1.158 -9.394 -15.242 1.00 96.81 159 ILE A CA 1
ATOM 1282 C C . ILE A 1 159 ? 2.199 -9.107 -16.326 1.00 96.81 159 ILE A C 1
ATOM 1284 O O . ILE A 1 159 ? 3.331 -9.568 -16.210 1.00 96.81 159 ILE A O 1
ATOM 1288 N N . ALA A 1 160 ? 1.857 -8.307 -17.341 1.00 96.31 160 ALA A N 1
ATOM 1289 C CA . ALA A 1 160 ? 2.778 -7.974 -18.427 1.00 96.31 160 ALA A CA 1
ATOM 1290 C C . ALA A 1 160 ? 4.078 -7.337 -17.910 1.00 96.31 160 ALA A C 1
ATOM 1292 O O . ALA A 1 160 ? 5.172 -7.695 -18.345 1.00 96.31 160 ALA A O 1
ATOM 1293 N N . ARG A 1 161 ? 3.969 -6.422 -16.942 1.00 97.25 161 ARG A N 1
ATOM 1294 C CA . ARG A 1 161 ? 5.124 -5.757 -16.328 1.00 97.25 161 ARG A CA 1
ATOM 1295 C C . ARG A 1 161 ? 5.929 -6.693 -15.433 1.00 97.25 161 ARG A C 1
ATOM 1297 O O . ARG A 1 161 ? 7.156 -6.687 -15.502 1.00 97.25 161 ARG A O 1
ATOM 1304 N N . LEU A 1 162 ? 5.260 -7.512 -14.626 1.00 97.19 162 LEU A N 1
ATOM 1305 C CA . LEU A 1 162 ? 5.921 -8.471 -13.745 1.00 97.19 162 LEU A CA 1
ATOM 1306 C C . LEU A 1 162 ? 6.718 -9.516 -14.537 1.00 97.19 162 LEU A C 1
ATOM 1308 O O . LEU A 1 162 ? 7.840 -9.842 -14.156 1.00 97.19 162 LEU A O 1
ATOM 1312 N N . GLU A 1 163 ? 6.168 -10.024 -15.640 1.00 96.38 163 GLU A N 1
ATOM 1313 C CA . GLU A 1 163 ? 6.858 -11.006 -16.482 1.00 96.38 163 GLU A CA 1
ATOM 1314 C C . GLU A 1 163 ? 8.095 -10.413 -17.167 1.00 96.38 163 GLU A C 1
ATOM 1316 O O . GLU A 1 163 ? 9.116 -11.093 -17.263 1.00 96.38 163 GLU A O 1
ATOM 1321 N N . LEU A 1 164 ? 8.063 -9.132 -17.553 1.00 95.81 164 LEU A N 1
ATOM 1322 C CA . LEU A 1 164 ? 9.258 -8.439 -18.044 1.00 95.81 164 LEU A CA 1
ATOM 1323 C C . LEU A 1 164 ? 10.330 -8.322 -16.959 1.00 95.81 164 LEU A C 1
ATOM 1325 O O . LEU A 1 164 ? 11.472 -8.697 -17.206 1.00 95.81 164 LEU A O 1
ATOM 1329 N N . ILE A 1 165 ? 9.962 -7.882 -15.752 1.00 95.38 165 ILE A N 1
ATOM 1330 C CA . ILE A 1 165 ? 10.897 -7.764 -14.620 1.00 95.38 165 ILE A CA 1
ATOM 1331 C C . ILE A 1 165 ? 11.543 -9.118 -14.294 1.00 95.38 165 ILE A C 1
ATOM 1333 O O . ILE A 1 165 ? 12.751 -9.193 -14.084 1.00 95.38 165 ILE A O 1
ATOM 1337 N N . LYS A 1 166 ? 10.766 -10.207 -14.296 1.00 94.62 166 LYS A N 1
ATOM 1338 C CA . LYS A 1 166 ? 11.279 -11.567 -14.052 1.00 94.62 166 LYS A CA 1
ATOM 1339 C C . LYS A 1 166 ? 12.193 -12.085 -15.163 1.00 94.62 166 LYS A C 1
ATOM 1341 O O . LYS A 1 166 ? 13.031 -12.945 -14.899 1.00 94.62 166 LYS A O 1
ATOM 1346 N N . ALA A 1 167 ? 12.004 -11.618 -16.395 1.00 95.69 167 ALA A N 1
ATOM 1347 C CA . ALA A 1 167 ? 12.787 -12.041 -17.552 1.00 95.69 167 ALA A CA 1
ATOM 1348 C C . ALA A 1 167 ? 14.104 -11.260 -17.718 1.00 95.69 167 ALA A C 1
ATOM 1350 O O . ALA A 1 167 ? 14.942 -11.668 -18.527 1.00 95.69 167 ALA A O 1
ATOM 1351 N N . MET A 1 168 ? 14.302 -10.165 -16.973 1.00 95.06 168 MET A N 1
ATOM 1352 C CA . MET A 1 168 ? 15.517 -9.350 -17.042 1.00 95.06 168 MET A CA 1
ATOM 1353 C C . MET A 1 168 ? 16.767 -10.162 -16.659 1.00 95.06 168 MET A C 1
ATOM 1355 O O . MET A 1 168 ? 16.758 -10.905 -15.671 1.00 95.06 168 MET A O 1
ATOM 1359 N N . PRO A 1 169 ? 17.891 -10.000 -17.383 1.00 96.56 169 PRO A N 1
ATOM 1360 C CA . PRO A 1 169 ? 19.197 -10.419 -16.895 1.00 96.56 169 PRO A CA 1
ATOM 1361 C C . PRO A 1 169 ? 19.499 -9.785 -15.533 1.00 96.56 169 PRO A C 1
ATOM 1363 O O . PRO A 1 169 ? 19.157 -8.632 -15.289 1.00 96.56 169 PRO A O 1
ATOM 1366 N N . LEU A 1 170 ? 20.214 -10.504 -14.665 1.00 93.88 170 LEU A N 1
ATOM 1367 C CA . LEU A 1 170 ? 20.482 -10.056 -13.292 1.00 93.88 170 LEU A CA 1
ATOM 1368 C C . LEU A 1 170 ? 21.118 -8.655 -13.212 1.00 93.88 170 LEU A C 1
ATOM 1370 O O . LEU A 1 170 ? 20.784 -7.888 -12.317 1.00 93.88 170 LEU A O 1
ATOM 1374 N N . THR A 1 171 ? 22.020 -8.315 -14.136 1.00 96.12 171 THR A N 1
ATOM 1375 C CA . THR A 1 171 ? 22.628 -6.977 -14.193 1.00 96.12 171 THR A CA 1
ATOM 1376 C C . THR A 1 171 ? 21.583 -5.891 -14.440 1.00 96.12 171 THR A C 1
ATOM 1378 O O . THR A 1 171 ? 21.562 -4.909 -13.712 1.00 96.12 171 THR A O 1
ATOM 1381 N N . GLU A 1 172 ? 20.689 -6.098 -15.408 1.00 94.06 172 GLU A N 1
ATOM 1382 C CA . GLU A 1 172 ? 19.612 -5.155 -15.730 1.00 94.06 172 GLU A CA 1
ATOM 1383 C C . GLU A 1 172 ? 18.606 -5.054 -14.579 1.00 94.06 172 GLU A C 1
ATOM 1385 O O . GLU A 1 172 ? 18.222 -3.957 -14.183 1.00 94.06 172 GLU A O 1
ATOM 1390 N N . PHE A 1 173 ? 18.236 -6.189 -13.977 1.00 94.88 173 PHE A N 1
ATOM 1391 C CA . PHE A 1 173 ? 17.367 -6.197 -12.802 1.00 94.88 173 PHE A CA 1
ATOM 1392 C C . PHE A 1 173 ? 17.962 -5.376 -11.651 1.00 94.88 173 PHE A C 1
ATOM 1394 O O . PHE A 1 173 ? 17.248 -4.598 -11.025 1.00 94.88 173 PHE A O 1
ATOM 1401 N N . ASN A 1 174 ? 19.262 -5.528 -11.378 1.00 95.50 174 ASN A N 1
ATOM 1402 C CA . ASN A 1 174 ? 19.928 -4.781 -10.313 1.00 95.50 174 ASN A CA 1
ATOM 1403 C C . ASN A 1 174 ? 19.932 -3.272 -10.587 1.00 95.50 174 ASN A C 1
ATOM 1405 O O . ASN A 1 174 ? 19.685 -2.509 -9.662 1.00 95.50 174 ASN A O 1
ATOM 1409 N N . GLU A 1 175 ? 20.145 -2.845 -11.835 1.00 93.50 175 GLU A N 1
ATOM 1410 C CA . GLU A 1 175 ? 20.058 -1.428 -12.220 1.00 93.50 175 GLU A CA 1
ATOM 1411 C C . GLU A 1 175 ? 18.648 -0.865 -11.966 1.00 93.50 175 GLU A C 1
ATOM 1413 O O . GLU A 1 175 ? 18.491 0.160 -11.304 1.00 93.50 175 GLU A O 1
ATOM 1418 N N . VAL A 1 176 ? 17.604 -1.577 -12.407 1.00 94.31 176 VAL A N 1
ATOM 1419 C CA . VAL A 1 176 ? 16.201 -1.175 -12.185 1.00 94.31 176 VAL A CA 1
ATOM 1420 C C . VAL A 1 176 ? 15.846 -1.180 -10.691 1.00 94.31 176 VAL A C 1
ATOM 1422 O O . VAL A 1 176 ? 15.110 -0.319 -10.207 1.00 94.31 176 VAL A O 1
ATOM 1425 N N . TYR A 1 177 ? 16.371 -2.140 -9.933 1.00 96.19 177 TYR A N 1
ATOM 1426 C CA . TYR A 1 177 ? 16.165 -2.220 -8.492 1.00 96.19 177 TYR A CA 1
ATOM 1427 C C . TYR A 1 177 ? 16.853 -1.071 -7.737 1.00 96.19 177 TYR A C 1
ATOM 1429 O O . TYR A 1 177 ? 16.273 -0.532 -6.793 1.00 96.19 177 TYR A O 1
ATOM 1437 N N . GLU A 1 178 ? 18.052 -0.656 -8.150 1.00 95.75 178 GLU A N 1
ATOM 1438 C CA . GLU A 1 178 ? 18.745 0.499 -7.568 1.00 95.75 178 GLU A CA 1
ATOM 1439 C C . GLU A 1 178 ? 17.957 1.800 -7.784 1.00 95.75 178 GLU A C 1
ATOM 1441 O O . GLU A 1 178 ? 17.744 2.544 -6.819 1.00 95.75 178 GLU A O 1
ATOM 1446 N N . ASP A 1 179 ? 17.439 2.026 -8.998 1.00 95.19 179 ASP A N 1
ATOM 1447 C CA . ASP A 1 179 ? 16.534 3.147 -9.298 1.00 95.19 179 ASP A CA 1
ATOM 1448 C C . ASP A 1 179 ? 15.300 3.122 -8.384 1.00 95.19 179 ASP A C 1
ATOM 1450 O O . ASP A 1 179 ? 14.929 4.131 -7.770 1.00 95.19 179 ASP A O 1
ATOM 1454 N N . TYR A 1 180 ? 14.671 1.948 -8.266 1.00 96.69 180 TYR A N 1
ATOM 1455 C CA . TYR A 1 180 ? 13.483 1.758 -7.443 1.00 96.69 180 TYR A CA 1
ATOM 1456 C C . TYR A 1 180 ? 13.745 2.080 -5.972 1.00 96.69 180 TYR A C 1
ATOM 1458 O O . TYR A 1 180 ? 12.963 2.800 -5.351 1.00 96.69 180 TYR A O 1
ATOM 1466 N N . ILE A 1 181 ? 14.835 1.574 -5.394 1.00 95.38 181 ILE A N 1
ATOM 1467 C CA . ILE A 1 181 ? 15.163 1.818 -3.986 1.00 95.38 181 ILE A CA 1
ATOM 1468 C C . ILE A 1 181 ? 15.437 3.301 -3.742 1.00 95.38 181 ILE A C 1
ATOM 1470 O O . ILE A 1 181 ? 14.898 3.857 -2.786 1.00 95.38 181 ILE A O 1
ATOM 1474 N N . ALA A 1 182 ? 16.199 3.961 -4.617 1.00 95.06 182 ALA A N 1
ATOM 1475 C CA . ALA A 1 182 ? 16.503 5.382 -4.473 1.00 95.06 182 ALA A CA 1
ATOM 1476 C C . ALA A 1 182 ? 15.232 6.252 -4.480 1.00 95.06 182 ALA A C 1
ATOM 1478 O O . ALA A 1 182 ? 15.041 7.092 -3.597 1.00 95.06 182 ALA A O 1
ATOM 1479 N N . LEU A 1 183 ? 14.334 6.019 -5.440 1.00 96.81 183 LEU A N 1
ATOM 1480 C CA . LEU A 1 183 ? 13.093 6.784 -5.579 1.00 96.81 183 LEU A CA 1
ATOM 1481 C C . LEU A 1 183 ? 12.038 6.402 -4.529 1.00 96.81 183 LEU A C 1
ATOM 1483 O O . LEU A 1 183 ? 11.356 7.273 -3.989 1.00 96.81 183 LEU A O 1
ATOM 1487 N N . SER A 1 184 ? 11.921 5.119 -4.176 1.00 95.25 184 SER A N 1
ATOM 1488 C CA . SER A 1 184 ? 10.989 4.663 -3.133 1.00 95.25 184 SER A CA 1
ATOM 1489 C C . SER A 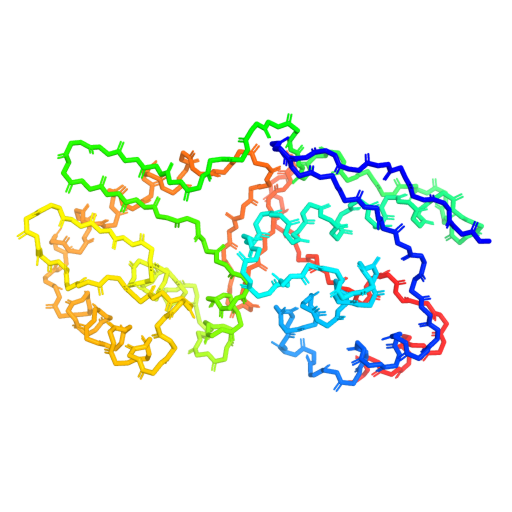1 184 ? 11.361 5.185 -1.745 1.00 95.25 184 SER A C 1
ATOM 1491 O O . SER A 1 184 ? 10.462 5.422 -0.936 1.00 95.25 184 SER A O 1
ATOM 1493 N N . HIS A 1 185 ? 12.648 5.437 -1.475 1.00 92.25 185 HIS A N 1
ATOM 1494 C CA . HIS A 1 185 ? 13.100 6.147 -0.273 1.00 92.25 185 HIS A CA 1
ATOM 1495 C C . HIS A 1 185 ? 12.573 7.580 -0.222 1.00 92.25 185 HIS A C 1
ATOM 1497 O O . HIS A 1 185 ? 12.077 8.005 0.818 1.00 92.25 185 HIS A O 1
ATOM 1503 N N . GLY A 1 186 ? 12.588 8.290 -1.354 1.00 91.31 186 GLY A N 1
ATOM 1504 C CA . GLY A 1 186 ? 12.042 9.647 -1.473 1.00 91.31 186 GLY A CA 1
ATOM 1505 C C . GLY A 1 186 ? 10.523 9.746 -1.282 1.00 91.31 186 GLY A C 1
ATOM 1506 O O . GLY A 1 186 ? 9.990 10.849 -1.160 1.00 91.31 186 GLY A O 1
ATOM 1507 N N . LEU A 1 187 ? 9.820 8.610 -1.246 1.00 93.62 187 LEU A N 1
ATOM 1508 C CA . LEU A 1 187 ? 8.395 8.548 -0.939 1.00 93.62 187 LEU A CA 1
ATOM 1509 C C . LEU A 1 187 ? 8.105 8.404 0.562 1.00 93.62 187 LEU A C 1
ATOM 1511 O O . LEU A 1 187 ? 6.971 8.664 0.952 1.00 93.62 187 LEU A O 1
ATOM 1515 N N . GLN A 1 188 ? 9.058 7.996 1.411 1.00 91.69 188 GLN A N 1
ATOM 1516 C CA . GLN A 1 188 ? 8.835 7.630 2.827 1.00 91.69 188 GLN A CA 1
ATOM 1517 C C . GLN A 1 188 ? 8.712 8.848 3.767 1.00 91.69 188 GLN A C 1
ATOM 1519 O O . GLN A 1 188 ? 9.447 8.972 4.746 1.00 91.69 188 GLN A O 1
ATOM 1524 N N . ASN A 1 189 ? 7.789 9.764 3.464 1.00 91.19 189 ASN A N 1
ATOM 1525 C CA . ASN A 1 189 ? 7.736 11.083 4.106 1.00 91.19 189 ASN A CA 1
ATOM 1526 C C . ASN A 1 189 ? 6.777 11.142 5.301 1.00 91.19 189 ASN A C 1
ATOM 1528 O O . ASN A 1 189 ? 6.984 11.952 6.204 1.00 91.19 189 ASN A O 1
ATOM 1532 N N . VAL A 1 190 ? 5.747 10.288 5.326 1.00 94.06 190 VAL A N 1
ATOM 1533 C CA . VAL A 1 190 ? 4.716 10.294 6.377 1.00 94.06 190 VAL A CA 1
ATOM 1534 C C . VAL A 1 190 ? 4.887 9.124 7.329 1.00 94.06 190 VAL A C 1
ATOM 1536 O O . VAL A 1 190 ? 4.944 9.310 8.538 1.00 94.06 190 VAL A O 1
ATOM 1539 N N . VAL A 1 191 ? 4.993 7.912 6.793 1.00 93.44 191 VAL A N 1
ATOM 1540 C CA . VAL A 1 191 ? 5.356 6.711 7.552 1.00 93.44 191 VAL A CA 1
ATOM 1541 C C . VAL A 1 191 ? 6.392 5.944 6.752 1.00 93.44 191 VAL A C 1
ATOM 1543 O O . VAL A 1 191 ? 6.323 5.893 5.523 1.00 93.44 191 VAL A O 1
ATOM 1546 N N . TYR A 1 192 ? 7.344 5.328 7.446 1.00 92.06 192 TYR A N 1
ATOM 1547 C CA . TYR A 1 192 ? 8.361 4.522 6.786 1.00 92.06 192 TYR A CA 1
ATOM 1548 C C . TYR A 1 192 ? 7.852 3.089 6.612 1.00 92.06 192 TYR A C 1
ATOM 1550 O O . TYR A 1 192 ? 7.782 2.316 7.569 1.00 92.06 192 TYR A O 1
ATOM 1558 N N . THR A 1 193 ? 7.495 2.738 5.382 1.00 93.06 193 THR A N 1
ATOM 1559 C CA . THR A 1 193 ? 6.986 1.422 4.984 1.00 93.06 193 THR A CA 1
ATOM 1560 C C . THR A 1 193 ? 8.111 0.486 4.543 1.00 93.06 193 THR A C 1
ATOM 1562 O O . THR A 1 193 ? 9.073 0.886 3.890 1.00 93.06 193 THR A O 1
ATOM 1565 N N . MET A 1 194 ? 7.984 -0.789 4.900 1.00 91.69 194 MET A N 1
ATOM 1566 C CA . MET A 1 194 ? 8.807 -1.900 4.421 1.00 91.69 194 MET A CA 1
ATOM 1567 C C . MET A 1 194 ? 7.914 -3.113 4.161 1.00 91.69 194 MET A C 1
ATOM 1569 O O . MET A 1 194 ? 6.728 -3.112 4.492 1.00 91.69 194 MET A O 1
ATOM 1573 N N . VAL A 1 195 ? 8.490 -4.180 3.617 1.00 92.56 195 VAL A N 1
ATOM 1574 C CA . VAL A 1 195 ? 7.798 -5.455 3.409 1.00 92.56 195 VAL A CA 1
ATOM 1575 C C . VAL A 1 19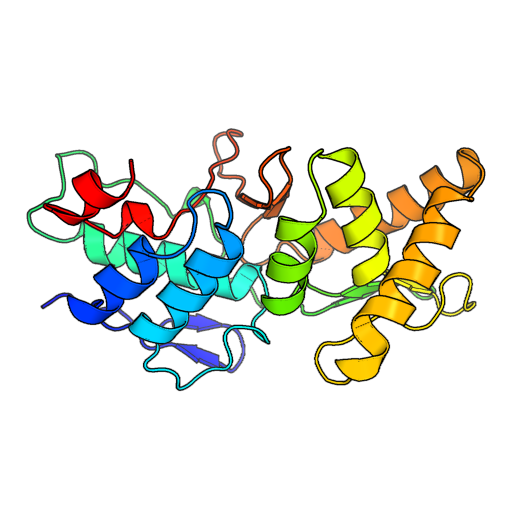5 ? 8.462 -6.576 4.198 1.00 92.56 195 VAL A C 1
ATOM 1577 O O . VAL A 1 195 ? 9.675 -6.589 4.401 1.00 92.56 195 VAL A O 1
ATOM 1580 N N . SER A 1 196 ? 7.648 -7.523 4.651 1.00 90.44 196 SER A N 1
ATOM 1581 C CA . SER A 1 196 ? 8.069 -8.803 5.218 1.00 90.44 196 SER A CA 1
ATOM 1582 C C . SER A 1 196 ? 7.358 -9.936 4.468 1.00 90.44 196 SER A C 1
ATOM 1584 O O . SER A 1 196 ? 6.473 -9.672 3.656 1.00 90.44 196 SER A O 1
ATOM 1586 N N . ASP A 1 197 ? 7.662 -11.201 4.777 1.00 87.88 197 ASP A N 1
ATOM 1587 C CA . ASP A 1 197 ? 6.979 -12.350 4.145 1.00 87.88 197 ASP A CA 1
ATOM 1588 C C . ASP A 1 197 ? 5.448 -12.333 4.329 1.00 87.88 197 ASP A C 1
ATOM 1590 O O . ASP A 1 197 ? 4.712 -12.913 3.543 1.00 87.88 197 ASP A O 1
ATOM 1594 N N . ASN A 1 198 ? 4.958 -11.601 5.335 1.00 84.56 198 ASN A N 1
ATOM 1595 C CA . ASN A 1 198 ? 3.538 -11.474 5.662 1.00 84.56 198 ASN A CA 1
ATOM 1596 C C . ASN A 1 198 ? 2.938 -10.125 5.210 1.00 84.56 198 ASN A C 1
ATOM 1598 O O . ASN A 1 198 ? 1.906 -9.705 5.731 1.00 84.56 198 ASN A O 1
ATOM 1602 N N . GLY A 1 199 ? 3.617 -9.376 4.335 1.00 91.50 199 GLY A N 1
ATOM 1603 C CA . GLY A 1 199 ? 3.153 -8.093 3.795 1.00 91.50 199 GLY A CA 1
ATOM 1604 C C . GLY A 1 199 ? 3.757 -6.858 4.446 1.00 91.50 199 GLY A C 1
ATOM 1605 O O . GLY A 1 199 ? 4.827 -6.933 5.052 1.00 91.50 199 GLY A O 1
ATOM 1606 N N . ILE A 1 200 ? 3.069 -5.723 4.330 1.00 94.56 200 ILE A N 1
ATOM 1607 C CA . ILE A 1 200 ? 3.607 -4.407 4.697 1.00 94.56 200 ILE A CA 1
ATOM 1608 C C . ILE A 1 200 ? 3.797 -4.291 6.221 1.00 94.56 200 ILE A C 1
ATOM 1610 O O . ILE A 1 200 ? 3.006 -4.813 7.016 1.00 94.56 200 ILE A O 1
ATOM 1614 N N . VAL A 1 201 ? 4.899 -3.656 6.620 1.00 93.00 201 VAL A N 1
ATOM 1615 C CA . VAL A 1 201 ? 5.284 -3.333 8.002 1.00 93.00 201 VAL A CA 1
ATOM 1616 C C . VAL A 1 201 ? 5.820 -1.902 8.064 1.00 93.00 201 VAL A C 1
ATOM 1618 O O . VAL A 1 201 ? 6.262 -1.362 7.051 1.00 93.00 201 VAL A O 1
ATOM 1621 N N . LEU A 1 202 ? 5.806 -1.289 9.246 1.00 91.44 202 LEU A N 1
ATOM 1622 C CA . LEU A 1 202 ? 6.351 0.049 9.470 1.00 91.44 202 LEU A CA 1
ATOM 1623 C C . LEU A 1 202 ? 7.655 -0.021 10.260 1.00 91.44 202 LEU A C 1
ATOM 1625 O O . LEU A 1 202 ? 7.781 -0.835 11.175 1.00 91.44 202 LEU A O 1
ATOM 1629 N N . ARG A 1 203 ? 8.617 0.842 9.933 1.00 85.81 203 ARG A N 1
ATOM 1630 C CA . ARG A 1 203 ? 9.864 0.986 10.695 1.00 85.81 203 ARG A CA 1
ATOM 1631 C C . ARG A 1 203 ? 9.729 2.125 11.703 1.00 85.81 203 ARG A C 1
ATOM 1633 O O . ARG A 1 203 ? 9.424 3.246 11.307 1.00 85.81 203 ARG A O 1
ATOM 1640 N N . GLY A 1 204 ? 9.963 1.818 12.978 1.00 79.31 204 GLY A N 1
ATOM 1641 C CA . GLY A 1 204 ? 10.086 2.807 14.048 1.00 79.31 204 GLY A CA 1
ATOM 1642 C C . GLY A 1 204 ? 11.525 3.300 14.233 1.00 79.31 204 GLY A C 1
ATOM 1643 O O . GLY A 1 204 ? 12.426 2.965 13.461 1.00 79.31 204 GLY A O 1
ATOM 1644 N N . THR A 1 205 ? 11.754 4.074 15.291 1.00 69.12 205 THR A N 1
ATOM 1645 C CA . THR A 1 205 ? 13.074 4.620 15.661 1.00 69.12 205 THR A CA 1
ATOM 1646 C C . THR A 1 205 ? 14.020 3.598 16.303 1.00 69.12 205 THR A C 1
ATOM 1648 O O . THR A 1 205 ? 15.214 3.865 16.407 1.00 69.12 205 THR A O 1
ATOM 1651 N N . ASP A 1 206 ? 13.516 2.436 16.718 1.00 63.94 206 ASP A N 1
ATOM 1652 C CA . ASP A 1 206 ? 14.231 1.364 17.425 1.00 63.94 206 ASP A CA 1
ATOM 1653 C C . ASP A 1 206 ? 14.616 0.173 16.520 1.00 63.94 206 ASP A C 1
ATOM 1655 O O . ASP A 1 206 ? 14.917 -0.916 17.006 1.00 63.94 206 ASP A O 1
ATOM 1659 N N . ASP A 1 207 ? 14.630 0.386 15.199 1.00 59.94 207 ASP A N 1
ATOM 1660 C CA . ASP A 1 207 ? 15.006 -0.569 14.141 1.00 59.94 207 ASP A CA 1
ATOM 1661 C C . ASP A 1 207 ? 14.156 -1.849 14.022 1.00 59.94 207 ASP A C 1
ATOM 1663 O O . ASP A 1 207 ? 14.320 -2.597 13.053 1.00 59.94 207 ASP A O 1
ATOM 1667 N N . ALA A 1 208 ? 13.202 -2.094 14.924 1.00 71.12 208 ALA A N 1
ATOM 1668 C CA . ALA A 1 208 ? 12.306 -3.238 14.831 1.00 71.12 208 ALA A CA 1
ATOM 1669 C C . ALA A 1 208 ? 11.105 -2.919 13.915 1.00 71.12 208 ALA A C 1
ATOM 1671 O O . ALA A 1 208 ? 10.307 -2.030 14.222 1.00 71.12 208 ALA A O 1
ATOM 1672 N N . PRO A 1 209 ? 10.917 -3.633 12.787 1.00 80.44 209 PRO A N 1
ATOM 1673 C CA . PRO A 1 209 ? 9.705 -3.487 11.995 1.00 80.44 209 PRO A CA 1
ATOM 1674 C C . PRO A 1 209 ? 8.480 -3.935 12.794 1.00 80.44 209 PRO A C 1
ATOM 1676 O O . PRO A 1 209 ? 8.430 -5.058 13.299 1.00 80.44 209 PRO A O 1
ATOM 1679 N N . CYS A 1 210 ? 7.460 -3.083 12.845 1.00 82.81 210 CYS A N 1
ATOM 1680 C CA . CYS A 1 210 ? 6.196 -3.370 13.504 1.00 82.81 210 CYS A CA 1
ATOM 1681 C C . CYS A 1 210 ? 5.070 -3.514 12.481 1.00 82.81 210 CYS A C 1
ATOM 1683 O O . CYS A 1 210 ? 4.932 -2.730 11.539 1.00 82.81 210 CYS A O 1
ATOM 1685 N N . ARG A 1 211 ? 4.224 -4.525 12.682 1.00 83.69 211 ARG A N 1
ATOM 1686 C CA . ARG A 1 211 ? 3.011 -4.710 11.891 1.00 83.69 211 ARG A CA 1
ATOM 1687 C C . ARG A 1 211 ? 1.831 -4.096 12.624 1.00 83.69 211 ARG A C 1
ATOM 1689 O O . ARG A 1 211 ? 1.357 -4.644 13.617 1.00 83.69 211 ARG A O 1
ATOM 1696 N N . PHE A 1 212 ? 1.325 -2.997 12.085 1.00 84.94 212 PHE A N 1
ATOM 1697 C CA . PHE A 1 212 ? 0.118 -2.361 12.586 1.00 84.94 212 PHE A CA 1
ATOM 1698 C C . PHE A 1 212 ? -1.109 -3.100 12.062 1.00 84.94 212 PHE A C 1
ATOM 1700 O O . PHE A 1 212 ? -1.281 -3.273 10.853 1.00 84.94 212 PHE A O 1
ATOM 1707 N N . ARG A 1 213 ? -1.943 -3.564 12.993 1.00 85.19 213 ARG A N 1
ATOM 1708 C CA . ARG A 1 213 ? -3.143 -4.347 12.707 1.00 85.19 213 ARG A CA 1
ATOM 1709 C C . ARG A 1 213 ? -4.363 -3.656 13.310 1.00 85.19 213 ARG A C 1
ATOM 1711 O O . ARG A 1 213 ? -4.311 -3.292 14.486 1.00 85.19 213 ARG A O 1
ATOM 1718 N N . PRO A 1 214 ? -5.481 -3.543 12.575 1.00 83.19 214 PRO A N 1
ATOM 1719 C CA . PRO A 1 214 ? -6.736 -3.044 13.135 1.00 83.19 214 PRO A CA 1
ATOM 1720 C C . PRO A 1 214 ? -7.233 -3.838 14.346 1.00 83.19 214 PRO A C 1
ATOM 1722 O O . PRO A 1 214 ? -7.900 -3.279 15.205 1.00 83.19 214 PRO A O 1
ATOM 1725 N N . SER A 1 215 ? -6.864 -5.116 14.461 1.00 81.06 215 SER A N 1
ATOM 1726 C CA . SER A 1 215 ? -7.151 -5.955 15.630 1.00 81.06 215 SER A CA 1
ATOM 1727 C C . SER A 1 215 ? -6.672 -5.348 16.950 1.00 81.06 215 SER A C 1
ATOM 1729 O O . SER A 1 215 ? -7.329 -5.476 17.978 1.00 81.06 215 SER A O 1
ATOM 1731 N N . THR A 1 216 ? -5.550 -4.619 16.933 1.00 79.44 216 THR A N 1
ATOM 1732 C CA . THR A 1 216 ? -5.010 -3.943 18.122 1.00 79.44 216 THR A CA 1
ATOM 1733 C C . THR A 1 216 ? -5.970 -2.882 18.667 1.00 79.44 216 THR A C 1
ATOM 1735 O O . THR A 1 216 ? -5.936 -2.583 19.858 1.00 79.44 216 THR A O 1
ATOM 1738 N N . ALA A 1 217 ? -6.851 -2.346 17.817 1.00 75.88 217 ALA A N 1
ATOM 1739 C CA . ALA A 1 217 ? -7.883 -1.393 18.204 1.00 75.88 217 ALA A CA 1
ATOM 1740 C C . ALA A 1 217 ? -9.133 -2.046 18.832 1.00 75.88 217 ALA A C 1
ATOM 1742 O O . ALA A 1 217 ? -10.030 -1.347 19.319 1.00 75.88 217 ALA A O 1
ATOM 1743 N N . LEU A 1 218 ? -9.232 -3.380 18.790 1.00 79.25 218 LEU A N 1
ATOM 1744 C CA . LEU A 1 218 ? -10.375 -4.144 19.278 1.00 79.25 218 LEU A CA 1
ATOM 1745 C C . LEU A 1 218 ? -10.082 -4.725 20.674 1.00 79.25 218 LEU A C 1
ATOM 1747 O O . LEU A 1 218 ? -8.972 -5.151 20.995 1.00 79.25 218 LEU A O 1
ATOM 1751 N N . SER A 1 219 ? -11.093 -4.737 21.546 1.00 72.44 219 SER A N 1
ATOM 1752 C CA . SER A 1 219 ? -10.970 -5.220 22.929 1.00 72.44 219 SER A CA 1
ATOM 1753 C C . SER A 1 219 ? -12.155 -6.098 23.343 1.00 72.44 219 SER A C 1
ATOM 1755 O O . SER A 1 219 ? -13.168 -6.176 22.647 1.00 72.44 219 SER A O 1
ATOM 1757 N N . GLY A 1 220 ? -12.026 -6.792 24.478 1.00 73.50 220 GLY A N 1
ATOM 1758 C CA . GLY A 1 220 ? -13.066 -7.689 24.986 1.00 73.50 220 GLY A CA 1
ATOM 1759 C C . GLY A 1 220 ? -13.309 -8.882 24.058 1.00 73.50 220 GLY A C 1
ATOM 1760 O O . GLY A 1 220 ? -12.353 -9.493 23.589 1.00 73.50 220 GLY A O 1
ATOM 1761 N N . ILE A 1 221 ? -14.584 -9.176 23.779 1.00 71.50 221 ILE A N 1
ATOM 1762 C CA . ILE A 1 221 ? -15.033 -10.348 23.002 1.00 71.50 221 ILE A CA 1
ATOM 1763 C C . ILE A 1 221 ? -14.372 -10.467 21.622 1.00 71.50 221 ILE A C 1
ATOM 1765 O O . ILE A 1 221 ? -14.225 -11.564 21.097 1.00 71.50 221 ILE A O 1
ATOM 1769 N N . PHE A 1 222 ? -13.939 -9.353 21.031 1.00 74.44 222 PHE A N 1
ATOM 1770 C CA . PHE A 1 222 ? -13.305 -9.363 19.716 1.00 74.44 222 PHE A CA 1
ATOM 1771 C C . PHE A 1 222 ? -11.927 -10.027 19.717 1.00 74.44 222 PHE A C 1
ATOM 1773 O O . PHE A 1 222 ? -11.560 -10.608 18.703 1.00 74.44 222 PHE A O 1
ATOM 1780 N N . LYS A 1 223 ? -11.208 -10.038 20.850 1.00 69.75 223 LYS A N 1
ATOM 1781 C CA . LYS A 1 223 ? -9.950 -10.794 20.965 1.00 69.75 223 LYS A CA 1
ATOM 1782 C C . LYS A 1 223 ? -10.173 -12.303 20.861 1.00 69.75 223 LYS A C 1
ATOM 1784 O O . LYS A 1 223 ? -9.307 -13.007 20.357 1.00 69.75 223 LYS A O 1
ATOM 1789 N N . ASP A 1 224 ? -11.338 -12.788 21.288 1.00 70.06 224 ASP A N 1
ATOM 1790 C CA . ASP A 1 224 ? -11.688 -14.209 21.201 1.00 70.06 224 ASP A CA 1
ATOM 1791 C C . ASP A 1 224 ? -12.074 -14.613 19.764 1.00 70.06 224 ASP A C 1
ATOM 1793 O O . ASP A 1 224 ? -11.912 -15.769 19.374 1.00 70.06 224 ASP A O 1
ATOM 1797 N N . LEU A 1 225 ? -12.541 -13.652 18.955 1.00 68.19 225 LEU A N 1
ATOM 1798 C CA . LEU A 1 225 ? -12.912 -13.843 17.546 1.00 68.19 225 LEU A CA 1
ATOM 1799 C C . LEU A 1 225 ? -11.712 -13.810 16.583 1.00 68.19 225 LEU A C 1
ATOM 1801 O O . LEU A 1 225 ? -11.890 -14.047 15.393 1.00 68.19 225 LEU A O 1
ATOM 1805 N N . GLU A 1 226 ? -10.510 -13.503 17.075 1.00 60.19 226 GLU A N 1
ATOM 1806 C CA . GLU A 1 226 ? -9.270 -13.413 16.287 1.00 60.19 226 GLU A CA 1
ATOM 1807 C C . GLU A 1 226 ? -8.440 -14.710 16.277 1.00 60.19 226 GLU A C 1
ATOM 1809 O O . GLU A 1 226 ? -7.278 -14.688 15.863 1.00 60.19 226 GLU A O 1
ATOM 1814 N N . THR A 1 227 ? -9.031 -15.820 16.737 1.00 51.81 227 THR A N 1
ATOM 1815 C CA . THR A 1 227 ? -8.445 -17.172 16.692 1.00 51.81 227 THR A CA 1
ATOM 1816 C C . THR A 1 227 ? -8.499 -17.789 15.300 1.00 51.81 227 THR A C 1
ATOM 1818 O O . THR A 1 227 ? -7.527 -18.507 14.971 1.00 51.81 227 THR A O 1
#

Foldseek 3Di:
DQAADWDDAPPDIAGFDQADPVLLVQLLPDDPLQQLVSLQSNCCRGRVVPDDQQQAFPLRSVLVLLSLLLSCCPDPVNDPDSDDCVQFWDRDHQDQWFDDPFKIFGTHGSNLQSVQSVPAQFQVSVLLLSLLQTMDGPVCLQPDHADPVCVVCRVVSSVRRSVSLVPDDPVVNVVSSVVVVVGVVVRCHTGAWGAGSSGIFTAGPVRDTHDRGCLSVDDDPSVVSND

Radius of gyration: 18.29 Å; chains: 1; bounding box: 44×37×55 Å

Secondary structure (DSSP, 8-state):
------EEETTEEE---PPPHHHHHHHHTS-TT-HHHHHHHHHHHHTTT-S-TTTSBHHHHHHHHHHHHHHHTTSTT--SS----GGGB------SEEE-SSEEEEPPBHHHHHHHHTT--SHHHHHHHHHHHHEEETT-SSPPPP-TTSHHHHHHHHHHHHHHHHHS-HHHHHHHHHHHHHHHHTT-SSB-EEEETTEEEEE-TTS-EE---GGGG--THHHHTT-

pLDDT: mean 89.03, std 11.84, range [41.34, 97.88]